Protein AF-A0A9N9Z1S9-F1 (afdb_monomer_lite)

Organism: NCBI:txid160281

Secondary structure (DSSP, 8-state):
--SS--HHHHHHHHHHHHHHHHHHTT-HHHHHHHHHHHHHHHHHHHT-GGGT-SS--HHHHHHHHHHHHHHHHHHHHH--TT-THHHHHHHHHHHHHTS--TTS-TT-HHHHHHHHHHHHHHHHHHHHHT---GGGSTTGGG-----TTSTTHHHHHHHHHHTTHHHHHHHHHHHHT--S--HHHHHHHHHHHHHHHHHHHHHHHHHHHHHHHHHHHHHHHHHHHHHHTTT--------GGGS-TT--HHHHHHHHHHHHHHHHHHHHHHGGGS-GGG-TTTT-THHHHHHHHHHHHHHHHH--S-HHHHHHHHHHHHHHHHHHHHTT-HHHHHHHHHHHHHHHHTT-SS-EEEETTTTEEEE----S------

Radius of gyration: 24.07 Å; chains: 1; bounding box: 55×57×69 Å

Structure (mmCIF, N/CA/C/O backbone):
data_AF-A0A9N9Z1S9-F1
#
_entry.id   AF-A0A9N9Z1S9-F1
#
loop_
_atom_site.group_PDB
_atom_site.id
_atom_site.type_symbol
_atom_site.label_atom_id
_atom_site.label_alt_id
_atom_site.label_comp_id
_atom_site.label_asym_id
_atom_site.label_entity_id
_atom_site.label_seq_id
_atom_site.pdbx_PDB_ins_code
_atom_site.Cartn_x
_atom_site.Cartn_y
_atom_site.Cartn_z
_atom_site.occupancy
_atom_site.B_iso_or_equiv
_atom_site.auth_seq_id
_atom_site.auth_comp_id
_atom_site.auth_asym_id
_atom_site.auth_atom_id
_atom_site.pdbx_PDB_model_num
ATOM 1 N N . MET A 1 1 ? 6.254 -3.456 -30.819 1.00 33.88 1 MET A N 1
ATOM 2 C CA . MET A 1 1 ? 5.093 -2.777 -30.203 1.00 33.88 1 MET A CA 1
ATOM 3 C C . MET A 1 1 ? 5.526 -1.749 -29.136 1.00 33.88 1 MET A C 1
ATOM 5 O O . MET A 1 1 ? 4.936 -1.721 -28.077 1.00 33.88 1 MET A O 1
ATOM 9 N N . PHE A 1 2 ? 6.526 -0.892 -29.416 1.00 32.34 2 PHE A N 1
ATOM 10 C CA . PHE A 1 2 ? 6.849 0.358 -28.686 1.00 32.34 2 PHE A CA 1
ATOM 11 C C . PHE A 1 2 ? 7.747 1.207 -29.612 1.00 32.34 2 PHE A C 1
ATOM 13 O O . PHE A 1 2 ? 8.969 1.123 -29.538 1.00 32.34 2 PHE A O 1
ATOM 20 N N . HIS A 1 3 ? 7.165 1.924 -30.581 1.00 33.31 3 HIS A N 1
ATOM 21 C CA . HIS A 1 3 ? 7.930 2.646 -31.622 1.00 33.31 3 HIS A CA 1
ATOM 22 C C . HIS A 1 3 ? 8.240 4.120 -31.296 1.00 33.31 3 HIS A C 1
ATOM 24 O O . HIS A 1 3 ? 8.849 4.806 -32.106 1.00 33.31 3 HIS A O 1
ATOM 30 N N . TYR A 1 4 ? 7.933 4.570 -30.078 1.00 40.53 4 TYR A N 1
ATOM 31 C CA . TYR A 1 4 ? 8.476 5.791 -29.473 1.00 40.53 4 TYR A CA 1
ATOM 32 C C . TYR A 1 4 ? 9.033 5.408 -28.098 1.00 40.53 4 TYR A C 1
ATOM 34 O O . TYR A 1 4 ? 8.311 5.407 -27.104 1.00 40.53 4 TYR A O 1
ATOM 42 N N . ARG A 1 5 ? 10.287 4.945 -28.058 1.00 52.97 5 ARG A N 1
ATOM 43 C CA . ARG A 1 5 ? 10.934 4.466 -26.828 1.00 52.97 5 ARG A CA 1
ATOM 44 C C . ARG A 1 5 ? 11.238 5.644 -25.907 1.00 52.97 5 ARG A C 1
ATOM 46 O O . ARG A 1 5 ? 12.092 6.470 -26.226 1.00 52.97 5 ARG A O 1
ATOM 53 N N . ASP A 1 6 ? 10.563 5.700 -24.761 1.00 66.00 6 ASP A N 1
ATOM 54 C CA . ASP A 1 6 ? 11.031 6.500 -23.633 1.00 66.00 6 ASP A CA 1
ATOM 55 C C . ASP A 1 6 ? 12.364 5.902 -23.165 1.00 66.00 6 ASP A C 1
ATOM 57 O O . ASP A 1 6 ? 12.410 4.851 -22.520 1.00 66.00 6 ASP A O 1
ATOM 61 N N . GLN A 1 7 ? 13.462 6.569 -23.524 1.00 85.38 7 GLN A N 1
ATOM 62 C CA . GLN A 1 7 ? 14.822 6.153 -23.179 1.00 85.38 7 GLN A CA 1
ATOM 63 C C . GLN A 1 7 ? 15.015 5.980 -21.664 1.00 85.38 7 GLN A C 1
ATOM 65 O O . GLN A 1 7 ? 15.941 5.287 -21.238 1.00 85.38 7 GLN A O 1
ATOM 70 N N . THR A 1 8 ? 14.163 6.603 -20.846 1.00 92.06 8 THR A N 1
ATOM 71 C CA . THR A 1 8 ? 14.182 6.495 -19.384 1.00 92.06 8 THR A CA 1
ATOM 72 C C . THR A 1 8 ? 13.675 5.139 -18.916 1.00 92.06 8 THR A C 1
ATOM 74 O O . THR A 1 8 ? 14.306 4.512 -18.060 1.00 92.06 8 THR A O 1
ATOM 77 N N . LEU A 1 9 ? 12.569 4.659 -19.491 1.00 91.31 9 LEU A N 1
ATOM 78 C CA . LEU A 1 9 ? 11.987 3.367 -19.136 1.00 91.31 9 LEU A CA 1
ATOM 79 C C . LEU A 1 9 ? 12.918 2.225 -19.546 1.00 91.31 9 LEU A C 1
ATOM 81 O O . LEU A 1 9 ? 13.230 1.370 -18.720 1.00 91.31 9 LEU A O 1
ATOM 85 N N . ASP A 1 10 ? 13.429 2.252 -20.778 1.00 91.12 10 ASP A N 1
ATOM 86 C CA . ASP A 1 10 ? 14.362 1.233 -21.278 1.00 91.12 10 ASP A CA 1
ATOM 87 C C . ASP A 1 10 ? 15.627 1.154 -20.411 1.00 91.12 10 ASP A C 1
ATOM 89 O O . ASP A 1 10 ? 16.092 0.070 -20.054 1.00 91.12 10 ASP A O 1
ATOM 93 N N . ARG A 1 11 ? 16.169 2.310 -20.009 1.00 94.38 11 ARG A N 1
ATOM 94 C CA . ARG A 1 11 ? 17.337 2.374 -19.123 1.00 94.38 11 ARG A CA 1
ATOM 95 C C . ARG A 1 11 ? 17.020 1.876 -17.712 1.00 94.38 11 ARG A C 1
ATOM 97 O O . ARG A 1 11 ? 17.868 1.232 -17.098 1.00 94.38 11 ARG A O 1
ATOM 104 N N . SER A 1 12 ? 15.812 2.121 -17.214 1.00 92.06 12 SER A N 1
ATOM 105 C CA . SER A 1 12 ? 15.359 1.599 -15.919 1.00 92.06 12 SER A CA 1
ATOM 106 C C . SER A 1 12 ? 15.205 0.079 -15.954 1.00 92.06 12 SER A C 1
ATOM 108 O O . SER A 1 12 ? 15.615 -0.602 -15.016 1.00 92.06 12 SER A O 1
ATOM 110 N N . LEU A 1 13 ? 14.669 -0.469 -17.048 1.00 91.62 13 LEU A N 1
ATOM 111 C CA . LEU A 1 13 ? 14.566 -1.915 -17.257 1.00 91.62 13 LEU A CA 1
ATOM 112 C C . LEU A 1 13 ? 15.949 -2.562 -17.347 1.00 91.62 13 LEU A C 1
ATOM 114 O O . LEU A 1 13 ? 16.174 -3.603 -16.733 1.00 91.62 13 LEU A O 1
ATOM 118 N N . LEU A 1 14 ? 16.895 -1.921 -18.042 1.00 91.06 14 LEU A N 1
ATOM 119 C CA . LEU A 1 14 ? 18.286 -2.370 -18.069 1.00 91.06 14 LEU A CA 1
ATOM 120 C C . LEU A 1 14 ? 18.913 -2.347 -16.671 1.00 91.06 14 LEU A C 1
ATOM 122 O O . LEU A 1 14 ? 19.617 -3.291 -16.322 1.00 91.06 14 LEU A O 1
ATOM 126 N N . ALA A 1 15 ? 18.635 -1.316 -15.865 1.00 92.12 15 ALA A N 1
ATOM 127 C CA . ALA A 1 15 ? 19.089 -1.267 -14.478 1.00 92.12 15 ALA A CA 1
ATOM 128 C C . ALA A 1 15 ? 18.563 -2.473 -13.684 1.00 92.12 15 ALA A C 1
ATOM 130 O O . ALA A 1 15 ? 19.342 -3.204 -13.079 1.00 92.12 15 ALA A O 1
ATOM 131 N N . LEU A 1 16 ? 17.256 -2.739 -13.763 1.00 89.44 16 LEU A N 1
ATOM 132 C CA . LEU A 1 16 ? 16.624 -3.870 -13.082 1.00 89.44 16 LEU A CA 1
ATOM 133 C C . LEU A 1 16 ? 17.222 -5.211 -13.513 1.00 89.44 16 LEU A C 1
ATOM 135 O O . LEU A 1 16 ? 17.601 -6.018 -12.665 1.00 89.44 16 LEU A O 1
ATOM 139 N N . TYR A 1 17 ? 17.345 -5.432 -14.821 1.00 89.31 17 TYR A N 1
ATOM 140 C CA . TYR A 1 17 ? 17.876 -6.676 -15.366 1.00 89.31 17 TYR A CA 1
ATOM 141 C C . TYR A 1 17 ? 19.351 -6.882 -15.001 1.00 89.31 17 TYR A C 1
ATOM 143 O O . TYR A 1 17 ? 19.717 -7.938 -14.485 1.00 89.31 17 TYR A O 1
ATOM 151 N N . ALA A 1 18 ? 20.197 -5.869 -15.212 1.00 85.69 18 ALA A N 1
ATOM 152 C CA . ALA A 1 18 ? 21.615 -5.941 -14.869 1.00 85.69 18 ALA A CA 1
ATOM 153 C C . ALA A 1 18 ? 21.817 -6.137 -13.359 1.00 85.69 18 ALA A C 1
ATOM 155 O O . ALA A 1 18 ? 22.690 -6.902 -12.955 1.00 85.69 18 ALA A O 1
ATOM 156 N N . GLY A 1 19 ? 20.980 -5.512 -12.526 1.00 87.00 19 GLY A N 1
ATOM 157 C CA . GLY A 1 19 ? 21.005 -5.690 -11.076 1.00 87.00 19 GLY A CA 1
ATOM 158 C C . GLY A 1 19 ? 20.620 -7.109 -10.665 1.00 87.00 19 GLY A C 1
ATOM 159 O O . GLY A 1 19 ? 21.319 -7.723 -9.860 1.00 87.00 19 GLY A O 1
ATOM 160 N N . PHE A 1 20 ? 19.552 -7.656 -11.258 1.00 84.31 20 PHE A N 1
ATOM 161 C CA . PHE A 1 20 ? 19.111 -9.032 -11.021 1.00 84.31 20 PHE A CA 1
ATOM 162 C C . PHE A 1 20 ? 20.193 -10.047 -11.374 1.00 84.31 20 PHE A C 1
ATOM 164 O O . PHE A 1 20 ? 20.629 -10.823 -10.522 1.00 84.31 20 PHE A O 1
ATOM 171 N N . VAL A 1 21 ? 20.638 -10.022 -12.631 1.00 83.56 21 VAL A N 1
ATOM 172 C CA . VAL A 1 21 ? 21.607 -10.985 -13.157 1.00 83.56 21 VAL A CA 1
ATOM 173 C C . VAL A 1 21 ? 22.953 -10.798 -12.469 1.00 83.56 21 VAL A C 1
ATOM 175 O O . VAL A 1 21 ? 23.546 -11.777 -12.035 1.00 83.56 21 VAL A O 1
ATOM 178 N N . GLY A 1 22 ? 23.405 -9.556 -12.275 1.00 85.25 22 GLY A N 1
ATOM 179 C CA . GLY A 1 22 ? 24.651 -9.265 -11.568 1.00 85.25 22 GLY A CA 1
ATOM 180 C C . GLY A 1 22 ? 24.670 -9.822 -10.147 1.00 85.25 22 GLY A C 1
ATOM 181 O O . GLY A 1 22 ? 25.662 -10.420 -9.742 1.00 85.25 22 GLY A O 1
ATOM 182 N N . LYS A 1 23 ? 23.561 -9.711 -9.405 1.00 82.75 23 LYS A N 1
ATOM 183 C CA . LYS A 1 23 ? 23.442 -10.296 -8.061 1.00 82.75 23 LYS A CA 1
ATOM 184 C C . LYS A 1 23 ? 23.412 -11.825 -8.101 1.00 82.75 23 LYS A C 1
ATOM 186 O O . LYS A 1 23 ? 24.099 -12.461 -7.305 1.00 82.75 23 LYS A O 1
ATOM 191 N N . ARG A 1 24 ? 22.641 -12.409 -9.025 1.00 84.75 24 ARG A N 1
ATOM 192 C CA . ARG A 1 24 ? 22.495 -13.866 -9.170 1.00 84.75 24 ARG A CA 1
ATOM 193 C C . ARG A 1 24 ? 23.813 -14.542 -9.553 1.00 84.75 24 ARG A C 1
ATOM 195 O O . ARG A 1 24 ? 24.203 -15.512 -8.917 1.00 84.75 24 ARG A O 1
ATOM 202 N N . GLU A 1 25 ? 24.507 -13.992 -10.544 1.00 90.69 25 GLU A N 1
ATOM 203 C CA . GLU A 1 25 ? 25.770 -14.522 -11.079 1.00 90.69 25 GLU A CA 1
ATOM 204 C C . GLU A 1 25 ? 27.006 -14.013 -10.317 1.00 90.69 25 GLU A C 1
ATOM 206 O O . GLU A 1 25 ? 28.134 -14.380 -10.640 1.00 90.69 25 GLU A O 1
ATOM 211 N N . ARG A 1 26 ? 26.813 -13.145 -9.312 1.00 89.94 26 ARG A N 1
ATOM 212 C CA . ARG A 1 26 ? 27.885 -12.454 -8.576 1.00 89.94 26 ARG A CA 1
ATOM 213 C C . ARG A 1 26 ? 28.852 -11.691 -9.500 1.00 89.94 26 ARG A C 1
ATOM 215 O O . ARG A 1 26 ? 30.050 -11.636 -9.230 1.00 89.94 26 ARG A O 1
ATOM 222 N N . ASP A 1 27 ? 28.341 -11.080 -10.574 1.00 93.00 27 ASP A N 1
ATOM 223 C CA . ASP A 1 27 ? 29.134 -10.256 -11.497 1.00 93.00 27 ASP A CA 1
ATOM 224 C C . ASP A 1 27 ? 29.115 -8.769 -11.076 1.00 93.00 27 ASP A C 1
ATOM 226 O O . ASP A 1 27 ? 28.116 -8.068 -11.302 1.00 93.00 27 ASP A O 1
ATOM 230 N N . PRO A 1 28 ? 30.221 -8.233 -10.517 1.00 92.56 28 PRO A N 1
ATOM 231 C CA . PRO A 1 28 ? 30.284 -6.843 -10.070 1.00 92.56 28 PRO A CA 1
ATOM 232 C C . PRO A 1 28 ? 30.196 -5.835 -11.225 1.00 92.56 28 PRO A C 1
ATOM 234 O O . PRO A 1 28 ? 29.822 -4.681 -11.008 1.00 92.56 28 PRO A O 1
ATOM 237 N N . ARG A 1 29 ? 30.506 -6.240 -12.466 1.00 97.12 29 ARG A N 1
ATOM 238 C CA . ARG A 1 29 ? 30.388 -5.361 -13.640 1.00 97.12 29 ARG A CA 1
ATOM 239 C C . ARG A 1 29 ? 28.924 -5.072 -13.948 1.00 97.12 29 ARG A C 1
ATOM 241 O O . ARG A 1 29 ? 28.569 -3.918 -14.176 1.00 97.12 29 ARG A O 1
ATOM 248 N N . LEU A 1 30 ? 28.070 -6.094 -13.899 1.00 89.00 30 LEU A N 1
ATOM 249 C CA . LEU A 1 30 ? 26.625 -5.942 -14.086 1.00 89.00 30 LEU A CA 1
ATOM 250 C C . LEU A 1 30 ? 25.980 -5.158 -12.937 1.00 89.00 30 LEU A C 1
ATOM 252 O O . LEU A 1 30 ? 25.139 -4.294 -13.191 1.00 89.00 30 LEU A O 1
ATOM 256 N N . ALA A 1 31 ? 26.429 -5.369 -11.696 1.00 89.12 31 ALA A N 1
ATOM 257 C CA . ALA A 1 31 ? 25.996 -4.556 -10.558 1.00 89.12 31 ALA A CA 1
ATOM 258 C C . ALA A 1 31 ? 26.347 -3.067 -10.752 1.00 89.12 31 ALA A C 1
ATOM 260 O O . ALA A 1 31 ? 25.497 -2.196 -10.562 1.00 89.12 31 ALA A O 1
ATOM 261 N N . LYS A 1 32 ? 27.561 -2.759 -11.229 1.00 93.00 32 LYS A N 1
ATOM 262 C CA . LYS A 1 32 ? 27.963 -1.384 -11.561 1.00 93.00 32 LYS A CA 1
ATOM 263 C C . LYS A 1 32 ? 27.100 -0.778 -12.675 1.00 93.00 32 LYS A C 1
ATOM 265 O O . LYS A 1 32 ? 26.632 0.350 -12.535 1.00 93.00 32 LYS A O 1
ATOM 270 N N . ILE A 1 33 ? 26.841 -1.529 -13.750 1.00 93.69 33 ILE A N 1
ATOM 271 C CA . ILE A 1 33 ? 25.959 -1.091 -14.848 1.00 93.69 33 ILE A CA 1
ATOM 272 C C . ILE A 1 33 ? 24.550 -0.788 -14.327 1.00 93.69 33 ILE A C 1
ATOM 274 O O . ILE A 1 33 ? 23.966 0.226 -14.714 1.00 93.69 33 ILE A O 1
ATOM 278 N N . SER A 1 34 ? 24.024 -1.629 -13.432 1.00 92.44 34 SER A N 1
ATOM 279 C CA . SER A 1 34 ? 22.732 -1.413 -12.778 1.00 92.44 34 SER A CA 1
ATOM 280 C C . SER A 1 34 ? 22.674 -0.065 -12.065 1.00 92.44 34 SER A C 1
ATOM 282 O O . SER A 1 34 ? 21.802 0.751 -12.370 1.00 92.44 34 SER A O 1
ATOM 284 N N . VAL A 1 35 ? 23.645 0.211 -11.188 1.00 92.81 35 VAL A N 1
ATOM 285 C CA . VAL A 1 35 ? 23.718 1.463 -10.418 1.00 92.81 35 VAL A CA 1
ATOM 286 C C . VAL A 1 35 ? 23.832 2.680 -11.338 1.00 92.81 35 VAL A C 1
ATOM 288 O O . VAL A 1 35 ? 23.108 3.661 -11.167 1.00 92.81 35 VAL A O 1
ATOM 291 N N . GLU A 1 36 ? 24.685 2.624 -12.364 1.00 95.00 36 GLU A N 1
ATOM 292 C CA . GLU A 1 36 ? 24.824 3.723 -13.325 1.00 95.00 36 GLU A CA 1
ATOM 293 C C . GLU A 1 36 ? 23.526 3.987 -14.101 1.00 95.00 36 GLU A C 1
ATOM 295 O O . GLU A 1 36 ? 23.125 5.143 -14.284 1.00 95.00 36 GLU A O 1
ATOM 300 N N . CYS A 1 37 ? 22.857 2.928 -14.562 1.00 94.50 37 CYS A N 1
ATOM 301 C CA . CYS A 1 37 ? 21.587 3.035 -15.274 1.00 94.50 37 CYS A CA 1
ATOM 302 C C . CYS A 1 37 ? 20.477 3.557 -14.358 1.00 94.50 37 CYS A C 1
ATOM 304 O O . CYS A 1 37 ? 19.693 4.409 -14.786 1.00 94.50 37 CYS A O 1
ATOM 306 N N . TYR A 1 38 ? 20.445 3.109 -13.102 1.00 94.31 38 TYR A N 1
ATOM 307 C CA . TYR A 1 38 ? 19.524 3.575 -12.071 1.00 94.31 38 TYR A CA 1
ATOM 308 C C . TYR A 1 38 ? 19.674 5.082 -11.831 1.00 94.31 38 TYR A C 1
ATOM 310 O O . TYR A 1 38 ? 18.711 5.826 -12.015 1.00 94.31 38 TYR A O 1
ATOM 318 N N . ILE A 1 39 ? 20.888 5.558 -11.524 1.00 94.06 39 ILE A N 1
ATOM 319 C CA . ILE A 1 39 ? 21.166 6.979 -11.247 1.00 94.06 39 ILE A CA 1
ATOM 320 C C . ILE A 1 39 ? 20.784 7.855 -12.444 1.00 94.06 39 ILE A C 1
ATOM 322 O O . ILE A 1 39 ? 20.110 8.876 -12.284 1.00 94.06 39 ILE A O 1
ATOM 326 N N . LYS A 1 40 ? 21.171 7.451 -13.661 1.00 95.06 40 LYS A N 1
ATOM 327 C CA . LYS A 1 40 ? 20.844 8.193 -14.888 1.00 95.06 40 LYS A CA 1
ATOM 328 C C . LYS A 1 40 ? 19.337 8.254 -15.127 1.00 95.06 40 LYS A C 1
ATOM 330 O O . LYS A 1 40 ? 18.822 9.315 -15.466 1.00 95.06 40 LYS A O 1
ATOM 335 N N . SER A 1 41 ? 18.632 7.138 -14.954 1.00 94.62 41 SER A N 1
ATOM 336 C CA . SER A 1 41 ? 17.176 7.086 -15.138 1.00 94.62 41 SER A CA 1
ATOM 337 C C . SER A 1 41 ? 16.449 7.914 -14.088 1.00 94.62 41 SER A C 1
ATOM 339 O O . SER A 1 41 ? 15.543 8.663 -14.432 1.00 94.62 41 SER A O 1
ATOM 341 N N . LEU A 1 42 ? 16.895 7.861 -12.831 1.00 93.19 42 LEU A N 1
ATOM 342 C CA . LEU A 1 42 ? 16.358 8.683 -11.754 1.00 93.19 42 LEU A CA 1
ATOM 343 C C . LEU A 1 42 ? 16.554 10.177 -12.025 1.00 93.19 42 LEU A C 1
ATOM 345 O O . LEU A 1 42 ? 15.636 10.967 -11.816 1.00 93.19 42 LEU A O 1
ATOM 349 N N . HIS A 1 43 ? 17.734 10.572 -12.505 1.00 93.69 43 HIS A N 1
ATOM 350 C CA . HIS A 1 43 ? 18.006 11.958 -12.873 1.00 93.69 43 HIS A CA 1
ATOM 351 C C . HIS A 1 43 ? 17.104 12.424 -14.024 1.00 93.69 43 HIS A C 1
ATOM 353 O O . HIS A 1 43 ? 16.525 13.506 -13.948 1.00 93.69 43 HIS A O 1
ATOM 359 N N . THR A 1 44 ? 16.939 11.615 -15.075 1.00 94.06 44 THR A N 1
ATOM 360 C CA . THR A 1 44 ? 16.018 11.936 -16.176 1.00 94.06 44 THR A CA 1
ATOM 361 C C . THR A 1 44 ? 14.573 12.011 -15.689 1.00 94.06 44 THR A C 1
ATOM 363 O O . THR A 1 44 ? 13.887 12.984 -15.988 1.00 94.06 44 THR A O 1
ATOM 366 N N . LEU A 1 45 ? 14.134 11.044 -14.880 1.00 93.25 45 LEU A N 1
ATOM 367 C CA . LEU A 1 45 ? 12.792 11.013 -14.312 1.00 93.25 45 LEU A CA 1
ATOM 368 C C . LEU A 1 45 ? 12.524 12.270 -13.484 1.00 93.25 45 LEU A C 1
ATOM 370 O O . LEU A 1 45 ? 11.531 12.936 -13.731 1.00 93.25 45 LEU A O 1
ATOM 374 N N . ARG A 1 46 ? 13.408 12.645 -12.550 1.00 90.62 46 ARG A N 1
ATOM 375 C CA . ARG A 1 46 ? 13.247 13.843 -11.697 1.00 90.62 46 ARG A CA 1
ATOM 376 C C . ARG A 1 46 ? 13.115 15.140 -12.493 1.00 90.62 46 ARG A C 1
ATOM 378 O O . ARG A 1 46 ? 12.383 16.029 -12.073 1.00 90.62 46 ARG A O 1
ATOM 385 N N . ASN A 1 47 ? 13.802 15.228 -13.626 1.00 91.56 47 ASN A N 1
ATOM 386 C CA . ASN A 1 47 ? 13.785 16.398 -14.500 1.00 91.56 47 ASN A CA 1
ATOM 387 C C . ASN A 1 47 ? 12.716 16.319 -15.604 1.00 91.56 47 ASN A C 1
ATOM 389 O O . ASN A 1 47 ? 12.674 17.192 -16.468 1.00 91.56 47 ASN A O 1
ATOM 393 N N . SER A 1 48 ? 11.866 15.287 -15.601 1.00 91.44 48 SER A N 1
ATOM 394 C CA . SER A 1 48 ? 10.780 15.157 -16.570 1.00 91.44 48 SER A CA 1
ATOM 395 C C . SER A 1 48 ? 9.742 16.266 -16.380 1.00 91.44 48 SER A C 1
ATOM 397 O O . SER A 1 48 ? 9.319 16.581 -15.265 1.00 91.44 48 SER A O 1
ATOM 399 N N . ASP A 1 49 ? 9.279 16.835 -17.487 1.00 91.94 49 ASP A N 1
ATOM 400 C CA . ASP A 1 49 ? 8.220 17.839 -17.498 1.00 91.94 49 ASP A CA 1
ATOM 401 C C . ASP A 1 49 ? 6.863 17.265 -17.064 1.00 91.94 49 ASP A C 1
ATOM 403 O O . ASP A 1 49 ? 5.995 18.030 -16.642 1.00 91.94 49 ASP A O 1
ATOM 407 N N . VAL A 1 50 ? 6.684 15.937 -17.068 1.00 90.38 50 VAL A N 1
ATOM 408 C CA . VAL A 1 50 ? 5.458 15.251 -16.620 1.00 90.38 50 VAL A CA 1
ATOM 409 C C . VAL A 1 50 ? 5.022 15.689 -15.212 1.00 90.38 50 VAL A C 1
ATOM 411 O O . VAL A 1 50 ? 3.827 15.756 -14.913 1.00 90.38 50 VAL A O 1
ATOM 414 N N . TRP A 1 51 ? 5.977 16.071 -14.355 1.00 88.69 51 TRP A N 1
ATOM 415 C CA . TRP A 1 51 ? 5.720 16.541 -12.992 1.00 88.69 51 TRP A CA 1
ATOM 416 C C . TRP A 1 51 ? 5.184 17.966 -12.917 1.00 88.69 51 TRP A C 1
ATOM 418 O O . TRP A 1 51 ? 4.631 18.338 -11.886 1.00 88.69 51 TRP A O 1
ATOM 428 N N . VAL A 1 52 ? 5.275 18.774 -13.964 1.00 89.62 52 VAL A N 1
ATOM 429 C CA . VAL A 1 52 ? 4.792 20.171 -13.959 1.00 89.62 52 VAL A CA 1
ATOM 430 C C . VAL A 1 52 ? 3.798 20.459 -15.080 1.00 89.62 52 VAL A C 1
ATOM 432 O O . VAL A 1 52 ? 3.032 21.421 -15.009 1.00 89.62 52 VAL A O 1
ATOM 435 N N . LYS A 1 53 ? 3.759 19.603 -16.101 1.00 88.69 53 LYS A N 1
ATOM 436 C CA . LYS A 1 53 ? 2.862 19.707 -17.246 1.00 88.69 53 LYS A CA 1
ATOM 437 C C . LYS A 1 53 ? 1.410 19.618 -16.785 1.00 88.69 53 LYS A C 1
ATOM 439 O O . LYS A 1 53 ? 1.008 18.670 -16.115 1.00 88.69 53 LYS A O 1
ATOM 444 N N . LYS A 1 54 ? 0.598 20.608 -17.177 1.00 85.38 54 LYS A N 1
ATOM 445 C CA . LYS A 1 54 ? -0.838 20.659 -16.839 1.00 85.38 54 LYS A CA 1
ATOM 446 C C . LYS A 1 54 ? -1.628 19.507 -17.460 1.00 85.38 54 LYS A C 1
ATOM 448 O O . LYS A 1 54 ? -2.612 19.069 -16.874 1.00 85.38 54 LYS A O 1
ATOM 453 N N . ARG A 1 55 ? -1.228 19.073 -18.661 1.00 85.44 55 ARG A N 1
ATOM 454 C CA . ARG A 1 55 ? -1.893 18.006 -19.413 1.00 85.44 55 ARG A CA 1
ATOM 455 C C . ARG A 1 55 ? -0.893 17.039 -20.056 1.00 85.44 55 ARG A C 1
ATOM 457 O O . ARG A 1 55 ? -0.623 17.169 -21.250 1.00 85.44 55 ARG A O 1
ATOM 464 N N . PRO A 1 56 ? -0.274 16.132 -19.281 1.00 88.50 56 PRO A N 1
ATOM 465 C CA . PRO A 1 56 ? 0.561 15.086 -19.852 1.00 88.50 56 PRO A CA 1
ATOM 466 C C . PRO A 1 56 ? -0.304 14.097 -20.638 1.00 88.50 56 PRO A C 1
ATOM 468 O O . PRO A 1 56 ? -1.444 13.806 -20.273 1.00 88.50 56 PRO A O 1
ATOM 471 N N . SER A 1 57 ? 0.237 13.590 -21.738 1.00 88.31 57 SER A N 1
ATOM 472 C CA . SER A 1 57 ? -0.410 12.551 -22.530 1.00 88.31 57 SER A CA 1
ATOM 473 C C . SER A 1 57 ? -0.483 11.237 -21.750 1.00 88.31 57 SER A C 1
ATOM 475 O O . SER A 1 57 ? 0.326 10.958 -20.866 1.00 88.31 57 SER A O 1
ATOM 477 N N . ALA A 1 58 ? -1.435 10.384 -22.122 1.00 86.88 58 ALA A N 1
ATOM 478 C CA . ALA A 1 58 ? -1.552 9.031 -21.586 1.00 86.88 58 ALA A CA 1
ATOM 479 C C . ALA A 1 58 ? -0.244 8.220 -21.704 1.00 86.88 58 ALA A C 1
ATOM 481 O O . ALA A 1 58 ? 0.115 7.489 -20.784 1.00 86.88 58 ALA A O 1
ATOM 482 N N . ALA A 1 59 ? 0.482 8.370 -22.817 1.00 88.38 59 ALA A N 1
ATOM 483 C CA . ALA A 1 59 ? 1.753 7.688 -23.043 1.00 88.38 59 ALA A CA 1
ATOM 484 C C . ALA A 1 59 ? 2.846 8.163 -22.071 1.00 88.38 59 ALA A C 1
ATOM 486 O O . ALA A 1 59 ? 3.537 7.332 -21.488 1.00 88.38 59 ALA A O 1
ATOM 487 N N . GLU A 1 60 ? 2.955 9.476 -21.842 1.00 89.88 60 GLU A N 1
ATOM 488 C CA . GLU A 1 60 ? 3.898 10.055 -20.872 1.00 89.88 60 GLU A CA 1
ATOM 489 C C . GLU A 1 60 ? 3.586 9.590 -19.445 1.00 89.88 60 GLU A C 1
ATOM 491 O O . GLU A 1 60 ? 4.493 9.192 -18.713 1.00 89.88 60 GLU A O 1
ATOM 496 N N . ILE A 1 61 ? 2.304 9.574 -19.057 1.00 89.88 61 ILE A N 1
ATOM 497 C CA . ILE A 1 61 ? 1.872 9.054 -17.752 1.00 89.88 61 ILE A CA 1
ATOM 498 C C . ILE A 1 61 ? 2.264 7.580 -17.621 1.00 89.88 61 ILE A C 1
ATOM 500 O O . ILE A 1 61 ? 2.896 7.204 -16.638 1.00 89.88 61 ILE A O 1
ATOM 504 N N . ASN A 1 62 ? 1.939 6.751 -18.615 1.00 90.62 62 ASN A N 1
ATOM 505 C CA . ASN A 1 62 ? 2.236 5.318 -18.590 1.00 90.62 62 ASN A CA 1
ATOM 506 C C . ASN A 1 62 ? 3.731 5.038 -18.481 1.00 90.62 62 ASN A C 1
ATOM 508 O O . ASN A 1 62 ? 4.142 4.254 -17.626 1.00 90.62 62 ASN A O 1
ATOM 512 N N . ALA A 1 63 ? 4.545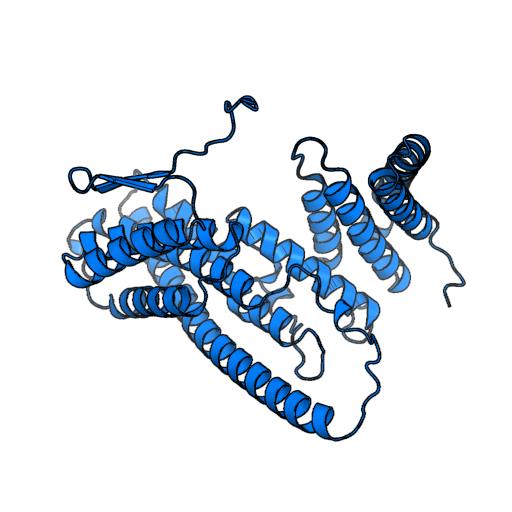 5.704 -19.299 1.00 91.56 63 ALA A N 1
ATOM 513 C CA . ALA A 1 63 ? 5.990 5.543 -19.261 1.00 91.56 63 ALA A CA 1
ATOM 514 C C . ALA A 1 63 ? 6.569 5.987 -17.909 1.00 91.56 63 ALA A C 1
ATOM 516 O O . ALA A 1 63 ? 7.402 5.286 -17.332 1.00 91.56 63 ALA A O 1
ATOM 517 N N . THR A 1 64 ? 6.053 7.079 -17.339 1.00 93.38 64 THR A N 1
ATOM 518 C CA . THR A 1 64 ? 6.466 7.580 -16.020 1.00 93.38 64 THR A CA 1
ATOM 519 C C . THR A 1 64 ? 6.090 6.612 -14.899 1.00 93.38 64 THR A C 1
ATOM 521 O O . THR A 1 64 ? 6.941 6.262 -14.084 1.00 93.38 64 THR A O 1
ATOM 524 N N . LEU A 1 65 ? 4.841 6.133 -14.853 1.00 92.81 65 LEU A N 1
ATOM 525 C CA . LEU A 1 65 ? 4.383 5.182 -13.833 1.00 92.81 65 LEU A CA 1
ATOM 526 C C . LEU A 1 65 ? 5.132 3.844 -13.933 1.00 92.81 65 LEU A C 1
ATOM 528 O O . LEU A 1 65 ? 5.534 3.289 -12.910 1.00 92.81 65 LEU A O 1
ATOM 532 N N . ALA A 1 66 ? 5.365 3.348 -15.151 1.00 92.12 66 ALA A N 1
ATOM 533 C CA . ALA A 1 66 ? 6.162 2.146 -15.381 1.00 92.12 66 ALA A CA 1
ATOM 534 C C . ALA A 1 66 ? 7.610 2.342 -14.913 1.00 92.12 66 ALA A C 1
ATOM 536 O O . ALA A 1 66 ? 8.133 1.507 -14.179 1.00 92.12 66 ALA A O 1
ATOM 537 N N . THR A 1 67 ? 8.228 3.475 -15.255 1.00 93.62 67 THR A N 1
ATOM 538 C CA . THR A 1 67 ? 9.586 3.834 -14.814 1.00 93.62 67 THR A CA 1
ATOM 539 C C . THR A 1 67 ? 9.670 3.870 -13.290 1.00 93.62 67 THR A C 1
ATOM 541 O O . THR A 1 67 ? 10.561 3.254 -12.711 1.00 93.62 67 THR A O 1
ATOM 544 N N . VAL A 1 68 ? 8.708 4.515 -12.623 1.00 93.12 68 VAL A N 1
ATOM 545 C CA . VAL A 1 68 ? 8.605 4.559 -11.156 1.00 93.12 68 VAL A CA 1
ATOM 546 C C . VAL A 1 68 ? 8.546 3.153 -10.554 1.00 93.12 68 VAL A C 1
ATOM 548 O O . VAL A 1 68 ? 9.280 2.858 -9.610 1.00 93.12 68 VAL A O 1
ATOM 551 N N . LEU A 1 69 ? 7.702 2.270 -11.095 1.00 89.06 69 LEU A N 1
ATOM 552 C CA . LEU A 1 69 ? 7.594 0.894 -10.606 1.00 89.06 69 LEU A CA 1
ATOM 553 C C . LEU A 1 69 ? 8.895 0.116 -10.813 1.00 89.06 69 LEU A C 1
ATOM 555 O O . LEU A 1 69 ? 9.346 -0.561 -9.889 1.00 89.06 69 LEU A O 1
ATOM 559 N N . VAL A 1 70 ? 9.529 0.241 -11.976 1.00 89.31 70 VAL A N 1
ATOM 560 C CA . VAL A 1 70 ? 10.802 -0.429 -12.269 1.00 89.31 70 VAL A CA 1
ATOM 561 C C . VAL A 1 70 ? 11.906 0.058 -11.328 1.00 89.31 70 VAL A C 1
ATOM 563 O O . VAL A 1 70 ? 12.563 -0.765 -10.696 1.00 89.31 70 VAL A O 1
ATOM 566 N N . LEU A 1 71 ? 12.068 1.372 -11.149 1.00 91.06 71 LEU A N 1
ATOM 567 C CA . LEU A 1 71 ? 13.070 1.935 -10.235 1.00 91.06 71 LEU A CA 1
ATOM 568 C C . LEU A 1 71 ? 12.814 1.537 -8.775 1.00 91.06 71 LEU A C 1
ATOM 570 O O . LEU A 1 71 ? 13.762 1.212 -8.062 1.00 91.06 71 LEU A O 1
ATOM 574 N N . SER A 1 72 ? 11.546 1.461 -8.351 1.00 86.81 72 SER A N 1
ATOM 575 C CA . SER A 1 72 ? 11.202 0.944 -7.019 1.00 86.81 72 SER A CA 1
ATOM 576 C C . SER A 1 72 ? 11.660 -0.507 -6.819 1.00 86.81 72 SER A C 1
ATOM 578 O O . SER A 1 72 ? 12.078 -0.881 -5.724 1.00 86.81 72 SER A O 1
ATOM 580 N N . ARG A 1 73 ? 11.636 -1.328 -7.879 1.00 84.50 73 ARG A N 1
ATOM 581 C CA . ARG A 1 73 ? 12.116 -2.716 -7.837 1.00 84.50 73 ARG A CA 1
ATOM 582 C C . ARG A 1 73 ? 13.632 -2.808 -7.817 1.00 84.50 73 ARG A C 1
ATOM 584 O O . ARG A 1 73 ? 14.147 -3.641 -7.078 1.00 84.50 73 ARG A O 1
ATOM 591 N N . VAL A 1 74 ? 14.328 -1.943 -8.554 1.00 85.81 74 VAL A N 1
ATOM 592 C CA . VAL A 1 74 ? 15.796 -1.858 -8.493 1.00 85.81 74 VAL A CA 1
ATOM 593 C C . VAL A 1 74 ? 16.245 -1.640 -7.047 1.00 85.81 74 VAL A C 1
ATOM 595 O O . VAL A 1 74 ? 17.060 -2.404 -6.543 1.00 85.81 74 VAL A O 1
ATOM 598 N N . GLU A 1 75 ? 15.655 -0.674 -6.341 1.00 84.88 75 GLU A N 1
ATOM 599 C CA . GLU A 1 75 ? 16.033 -0.387 -4.951 1.00 84.88 75 GLU A CA 1
ATOM 600 C C . GLU A 1 75 ? 15.687 -1.511 -3.973 1.00 84.88 75 GLU A C 1
ATOM 602 O O . GLU A 1 75 ? 16.496 -1.832 -3.102 1.00 84.88 75 GLU A O 1
ATOM 607 N N . LEU A 1 76 ? 14.527 -2.159 -4.135 1.00 76.62 76 LEU A N 1
ATOM 608 C CA . LEU A 1 76 ? 14.177 -3.334 -3.328 1.00 76.62 76 LEU A CA 1
ATOM 609 C C . LEU A 1 76 ? 15.197 -4.470 -3.487 1.00 76.62 76 LEU A C 1
ATOM 611 O O . LEU A 1 76 ? 15.426 -5.231 -2.550 1.00 76.62 76 LEU A O 1
ATOM 615 N N . MET A 1 77 ? 15.806 -4.598 -4.665 1.00 73.69 77 MET A N 1
ATOM 616 C CA . MET A 1 77 ? 16.768 -5.657 -4.951 1.00 73.69 77 MET A CA 1
ATOM 617 C C . MET A 1 77 ? 18.196 -5.335 -4.523 1.00 73.69 77 MET A C 1
ATOM 619 O O . MET A 1 77 ? 18.927 -6.254 -4.124 1.00 73.69 77 MET A O 1
ATOM 623 N N . SER A 1 78 ? 18.590 -4.063 -4.609 1.00 74.56 78 SER A N 1
ATOM 624 C CA . SER A 1 78 ? 19.924 -3.606 -4.216 1.00 74.56 78 SER A CA 1
ATOM 625 C C . SER A 1 78 ? 20.170 -3.792 -2.721 1.00 74.56 78 SER A C 1
ATOM 627 O O . SER A 1 78 ? 21.295 -4.085 -2.344 1.00 74.56 78 SER A O 1
ATOM 629 N N . GLY A 1 79 ? 19.132 -3.742 -1.877 1.00 61.12 79 GLY A N 1
ATOM 630 C CA . GLY A 1 79 ? 19.212 -4.181 -0.477 1.00 61.12 79 GLY A CA 1
ATOM 631 C C . GLY A 1 79 ? 20.179 -3.392 0.415 1.00 61.12 79 GLY A C 1
ATOM 632 O O . GLY A 1 79 ? 20.421 -3.818 1.539 1.00 61.12 79 GLY A O 1
ATOM 633 N N . GLU A 1 80 ? 20.717 -2.266 -0.059 1.00 52.34 80 GLU A N 1
ATOM 634 C CA . GLU A 1 80 ? 21.659 -1.432 0.687 1.00 52.34 80 GLU A CA 1
ATOM 635 C C . GLU A 1 80 ? 20.909 -0.641 1.782 1.00 52.34 80 GLU A C 1
ATOM 637 O O . GLU A 1 80 ? 20.106 0.258 1.513 1.00 52.34 80 GLU A O 1
ATOM 642 N N . ASP A 1 81 ? 21.138 -1.045 3.033 1.00 46.97 81 ASP A N 1
ATOM 643 C CA . ASP A 1 81 ? 20.943 -0.295 4.281 1.00 46.97 81 ASP A CA 1
ATOM 644 C C . ASP A 1 81 ? 19.589 0.388 4.511 1.00 46.97 81 ASP A C 1
ATOM 646 O O . ASP A 1 81 ? 19.515 1.522 4.984 1.00 46.97 81 ASP A O 1
ATOM 650 N N . GLY A 1 82 ? 18.483 -0.306 4.221 1.00 48.00 82 GLY A N 1
ATOM 651 C CA . GLY A 1 82 ? 17.159 0.039 4.763 1.00 48.00 82 GLY A CA 1
ATOM 652 C C . GLY A 1 82 ? 16.623 1.431 4.396 1.00 48.00 82 GLY A C 1
ATOM 653 O O . GLY A 1 82 ? 15.598 1.856 4.939 1.00 48.00 82 GLY A O 1
ATOM 654 N N . SER A 1 83 ? 17.276 2.150 3.481 1.00 52.03 83 SER A N 1
ATOM 655 C CA . SER A 1 83 ? 16.846 3.482 3.087 1.00 52.03 83 SER A CA 1
ATOM 656 C C . SER A 1 83 ? 15.562 3.346 2.268 1.00 52.03 83 SER A C 1
ATOM 658 O O . SER A 1 83 ? 15.494 2.629 1.272 1.00 52.03 83 SER A O 1
ATOM 660 N N . GLY A 1 84 ? 14.483 3.979 2.730 1.00 62.19 84 GLY A N 1
ATOM 661 C CA . GLY A 1 84 ? 13.140 3.894 2.147 1.00 62.19 84 GLY A CA 1
ATOM 662 C C . GLY A 1 84 ? 12.993 4.519 0.752 1.00 62.19 84 GLY A C 1
ATOM 663 O O . GLY A 1 84 ? 11.953 5.114 0.472 1.00 62.19 84 GLY A O 1
ATOM 664 N N . GLY A 1 85 ? 14.000 4.418 -0.119 1.00 77.38 85 GLY A N 1
ATOM 665 C CA . GLY A 1 85 ? 13.977 4.928 -1.488 1.00 77.38 85 GLY A CA 1
ATOM 666 C C . GLY A 1 85 ? 12.779 4.399 -2.275 1.00 77.38 85 GLY A C 1
ATOM 667 O O . GLY A 1 85 ? 12.059 5.183 -2.897 1.00 77.38 85 GLY A O 1
ATOM 668 N N . TYR A 1 86 ? 12.472 3.098 -2.159 1.00 81.06 86 TYR A N 1
ATOM 669 C CA . TYR A 1 86 ? 11.412 2.504 -2.982 1.00 81.06 86 TYR A CA 1
ATOM 670 C C . TYR A 1 86 ? 10.042 3.099 -2.625 1.00 81.06 86 TYR A C 1
ATOM 672 O O . TYR A 1 86 ? 9.180 3.285 -3.486 1.00 81.06 86 TYR A O 1
ATOM 680 N N . VAL A 1 87 ? 9.867 3.483 -1.354 1.00 79.75 87 VAL A N 1
ATOM 681 C CA . VAL A 1 87 ? 8.692 4.205 -0.856 1.00 79.75 87 VAL A CA 1
ATOM 682 C C . VAL A 1 87 ? 8.613 5.604 -1.462 1.00 79.75 87 VAL A C 1
ATOM 684 O O . VAL A 1 87 ? 7.515 6.072 -1.767 1.00 79.75 87 VAL A O 1
ATOM 687 N N . ALA A 1 88 ? 9.747 6.278 -1.671 1.00 85.69 88 ALA A N 1
ATOM 688 C CA . ALA A 1 88 ? 9.784 7.571 -2.348 1.00 85.69 88 ALA A CA 1
ATOM 689 C C . ALA A 1 88 ? 9.321 7.454 -3.809 1.00 85.69 88 ALA A C 1
ATOM 691 O O . ALA A 1 88 ? 8.524 8.287 -4.246 1.00 85.69 88 ALA A O 1
ATOM 692 N N . HIS A 1 89 ? 9.717 6.395 -4.527 1.00 88.19 89 HIS A N 1
ATOM 693 C CA . HIS A 1 89 ? 9.207 6.111 -5.878 1.00 88.19 89 HIS A CA 1
ATOM 694 C C . HIS A 1 89 ? 7.701 5.872 -5.866 1.00 88.19 89 HIS A C 1
ATOM 696 O O . HIS A 1 89 ? 6.967 6.549 -6.586 1.00 88.19 89 HIS A O 1
ATOM 702 N N . ILE A 1 90 ? 7.214 4.983 -4.995 1.00 85.75 90 ILE A N 1
ATOM 703 C CA . ILE A 1 90 ? 5.774 4.713 -4.856 1.00 85.75 90 ILE A CA 1
ATOM 704 C C . ILE A 1 90 ? 5.010 6.013 -4.573 1.00 85.75 90 ILE A C 1
ATOM 706 O O . ILE A 1 90 ? 3.997 6.292 -5.215 1.00 85.75 90 ILE A O 1
ATOM 710 N N . ARG A 1 91 ? 5.516 6.853 -3.662 1.00 86.44 91 ARG A N 1
ATOM 711 C CA . ARG A 1 91 ? 4.923 8.156 -3.338 1.00 86.44 91 ARG A CA 1
ATOM 712 C C . ARG A 1 91 ? 4.895 9.088 -4.549 1.00 86.44 91 ARG A C 1
ATOM 714 O O . ARG A 1 91 ? 3.873 9.735 -4.759 1.00 86.44 91 ARG A O 1
ATOM 721 N N . ALA A 1 92 ? 5.962 9.146 -5.343 1.00 88.75 92 ALA A N 1
ATOM 722 C CA . ALA A 1 92 ? 6.006 9.950 -6.564 1.00 88.75 92 ALA A CA 1
ATOM 723 C C . ALA A 1 92 ? 4.979 9.462 -7.603 1.00 88.75 92 ALA A C 1
ATOM 725 O O . ALA A 1 92 ? 4.212 10.264 -8.136 1.00 88.75 92 ALA A O 1
ATOM 726 N N . GLY A 1 93 ? 4.882 8.148 -7.829 1.00 91.06 93 GLY A N 1
ATOM 727 C CA . GLY A 1 93 ? 3.869 7.565 -8.719 1.00 91.06 93 GLY A CA 1
ATOM 728 C C . GLY A 1 93 ? 2.445 7.875 -8.257 1.00 91.06 93 GLY A C 1
ATOM 729 O O . GLY A 1 93 ? 1.602 8.310 -9.037 1.00 91.06 93 GLY A O 1
ATOM 730 N N . LEU A 1 94 ? 2.186 7.755 -6.956 1.00 87.50 94 LEU A N 1
ATOM 731 C CA . LEU A 1 94 ? 0.900 8.118 -6.363 1.00 87.50 94 LEU A CA 1
ATOM 732 C C . LEU A 1 94 ? 0.598 9.620 -6.459 1.00 87.50 94 LEU A C 1
ATOM 734 O O . LEU A 1 94 ? -0.554 9.992 -6.658 1.00 87.50 94 LEU A O 1
ATOM 738 N N . GLN A 1 95 ? 1.601 10.493 -6.347 1.00 88.00 95 GLN A N 1
ATOM 739 C CA . GLN A 1 95 ? 1.434 11.934 -6.569 1.00 88.00 95 GLN A CA 1
ATOM 740 C C . GLN A 1 95 ? 1.070 12.262 -8.019 1.00 88.00 95 GLN A C 1
ATOM 742 O O . GLN A 1 95 ? 0.324 13.215 -8.248 1.00 88.00 95 GLN A O 1
ATOM 747 N N . LEU A 1 96 ? 1.554 11.480 -8.986 1.00 88.81 96 LEU A N 1
ATOM 748 C CA . LEU A 1 96 ? 1.121 11.607 -10.375 1.00 88.81 96 LEU A CA 1
ATOM 749 C C . LEU A 1 96 ? -0.353 11.207 -10.521 1.00 88.81 96 LEU A C 1
ATOM 751 O O . LEU A 1 96 ? -1.122 11.942 -11.134 1.00 88.81 96 LEU A O 1
ATOM 755 N N . LEU A 1 97 ? -0.763 10.108 -9.876 1.00 86.44 97 LEU A N 1
ATOM 756 C CA . LEU A 1 97 ? -2.158 9.647 -9.855 1.00 86.44 97 LEU A CA 1
ATOM 757 C C . LEU A 1 97 ? -3.102 10.597 -9.103 1.00 86.44 97 LEU A C 1
ATOM 759 O O . LEU A 1 97 ? -4.279 10.677 -9.435 1.00 86.44 97 LEU A O 1
ATOM 763 N N . ARG A 1 98 ? -2.600 11.361 -8.123 1.00 83.19 98 ARG A N 1
ATOM 764 C CA . ARG A 1 98 ? -3.386 12.384 -7.410 1.00 83.19 98 ARG A CA 1
ATOM 765 C C . ARG A 1 98 ? -3.882 13.514 -8.304 1.00 83.19 98 ARG A C 1
ATOM 767 O O . ARG A 1 98 ? -4.724 14.295 -7.873 1.00 83.19 98 ARG A O 1
ATOM 774 N N . ARG A 1 99 ? -3.336 13.671 -9.506 1.00 81.75 99 ARG A N 1
ATOM 775 C CA . ARG A 1 99 ? -3.724 14.756 -10.402 1.00 81.75 99 ARG A CA 1
ATOM 776 C C . ARG A 1 99 ? -4.973 14.318 -11.156 1.00 81.75 99 ARG A C 1
ATOM 778 O O . ARG A 1 99 ? -4.859 13.418 -11.984 1.00 81.75 99 ARG A O 1
ATOM 785 N N . PRO A 1 100 ? -6.148 14.920 -10.903 1.00 65.25 100 PRO A N 1
ATOM 786 C CA . PRO A 1 100 ? -7.339 14.604 -11.676 1.00 65.25 100 PRO A CA 1
ATOM 787 C C . PRO A 1 100 ? -7.066 14.979 -13.135 1.00 65.25 100 PRO A C 1
ATOM 789 O O . PRO A 1 100 ? -6.961 16.158 -13.476 1.00 65.25 100 PRO A O 1
ATOM 792 N N . HIS A 1 101 ? -6.873 13.974 -13.988 1.00 67.50 101 HIS A N 1
ATOM 793 C CA . HIS A 1 101 ? -6.512 14.179 -15.383 1.00 67.50 101 HIS A CA 1
ATOM 794 C C . HIS A 1 101 ? -7.332 13.254 -16.291 1.00 67.50 101 HIS A C 1
ATOM 796 O O . HIS A 1 101 ? -7.357 12.052 -16.035 1.00 67.50 101 HIS A O 1
ATOM 802 N N . PRO A 1 102 ? -7.942 13.762 -17.385 1.00 62.84 102 PRO A N 1
ATOM 803 C CA . PRO A 1 102 ? -8.735 12.943 -18.309 1.00 62.84 102 PRO A CA 1
ATOM 804 C C . PRO A 1 102 ? -7.965 11.764 -18.915 1.00 62.84 102 PRO A C 1
ATOM 806 O O . PRO A 1 102 ? -8.558 10.760 -19.283 1.00 62.84 102 PRO A O 1
ATOM 809 N N . SER A 1 103 ? -6.635 11.871 -19.022 1.00 64.75 103 SER A N 1
ATOM 810 C CA . SER A 1 103 ? -5.789 10.778 -19.530 1.00 64.75 103 SER A CA 1
ATOM 811 C C . SER A 1 103 ? -5.540 9.658 -18.522 1.00 64.75 103 SER A C 1
ATOM 813 O O . SER A 1 103 ? -5.059 8.605 -18.926 1.00 64.75 103 SER A O 1
ATOM 815 N N . ILE A 1 104 ? -5.906 9.846 -17.251 1.00 67.69 104 ILE A N 1
ATOM 816 C CA . ILE A 1 104 ? -6.104 8.752 -16.293 1.00 67.69 104 ILE A CA 1
ATOM 817 C C . ILE A 1 104 ? -7.566 8.302 -16.441 1.00 67.69 104 ILE A C 1
ATOM 819 O O . ILE A 1 104 ? -8.364 8.362 -15.508 1.00 67.69 104 ILE A O 1
ATOM 823 N N . SER A 1 105 ? -7.948 7.940 -17.670 1.00 70.06 105 SER A N 1
ATOM 824 C CA . SER A 1 105 ? -9.258 7.349 -17.926 1.00 70.06 105 SER A CA 1
ATOM 825 C C . SER A 1 105 ? -9.226 5.877 -17.532 1.00 70.06 105 SER A C 1
ATOM 827 O O . SER A 1 105 ? -8.217 5.192 -17.721 1.00 70.06 105 SER A O 1
ATOM 829 N N . ARG A 1 106 ? -10.372 5.375 -17.065 1.00 69.38 106 ARG A N 1
ATOM 830 C CA . ARG A 1 106 ? -10.630 3.940 -16.882 1.00 69.38 106 ARG A CA 1
ATOM 831 C C . ARG A 1 106 ? -10.479 3.137 -18.181 1.00 69.38 106 ARG A C 1
ATOM 833 O O . ARG A 1 106 ? -10.352 1.917 -18.102 1.00 69.38 106 ARG A O 1
ATOM 840 N N . ASP A 1 107 ? -10.478 3.810 -19.331 1.00 75.69 107 ASP A N 1
ATOM 841 C CA . ASP A 1 107 ? -10.352 3.202 -20.660 1.00 75.69 107 ASP A CA 1
ATOM 842 C C . ASP A 1 107 ? -8.892 2.929 -21.059 1.00 75.69 107 ASP A C 1
ATOM 844 O O . ASP A 1 107 ? -8.637 2.204 -22.017 1.00 75.69 107 ASP A O 1
ATOM 848 N N . ASN A 1 108 ? -7.912 3.487 -20.337 1.00 84.62 108 ASN A N 1
ATOM 849 C CA . ASN A 1 108 ? -6.503 3.168 -20.558 1.00 84.62 108 ASN A CA 1
ATOM 850 C C . ASN A 1 108 ? -6.075 2.011 -19.652 1.00 84.62 108 ASN A C 1
ATOM 852 O O . ASN A 1 108 ? -5.648 2.214 -18.513 1.00 84.62 108 ASN A O 1
ATOM 856 N N . GLU A 1 109 ? -6.173 0.797 -20.186 1.00 85.75 109 GLU A N 1
ATOM 857 C CA . GLU A 1 109 ? -5.876 -0.447 -19.473 1.00 85.75 109 GLU A CA 1
ATOM 858 C C . GLU A 1 109 ? -4.470 -0.460 -18.852 1.00 85.75 109 GLU A C 1
ATOM 860 O O . GLU A 1 109 ? -4.307 -0.831 -17.689 1.00 85.75 109 GLU A O 1
ATOM 865 N N . LEU A 1 110 ? -3.457 0.034 -19.576 1.00 85.50 110 LEU A N 1
ATOM 866 C CA . LEU A 1 110 ? -2.085 0.104 -19.071 1.00 85.50 110 LEU A CA 1
ATOM 867 C C . LEU A 1 110 ? -1.965 1.082 -17.895 1.00 85.50 110 LEU A C 1
ATOM 869 O O . LEU A 1 110 ? -1.366 0.734 -16.877 1.00 85.50 110 LEU A O 1
ATOM 873 N N . THR A 1 111 ? -2.554 2.281 -17.994 1.00 87.06 111 THR A N 1
ATOM 874 C CA . THR A 1 111 ? -2.564 3.236 -16.869 1.00 87.06 111 THR A CA 1
ATOM 875 C C . THR A 1 111 ? -3.245 2.621 -15.658 1.00 87.06 111 THR A C 1
ATOM 877 O O . THR A 1 111 ? -2.736 2.727 -14.542 1.00 87.06 111 THR A O 1
ATOM 880 N N . TRP A 1 112 ? -4.382 1.962 -15.879 1.00 86.44 112 TRP A N 1
ATOM 881 C CA . TRP A 1 112 ? -5.178 1.361 -14.821 1.00 86.44 112 TRP A CA 1
ATOM 882 C C . TRP A 1 112 ? -4.424 0.237 -14.110 1.00 86.44 112 TRP A C 1
ATOM 884 O O . TRP A 1 112 ? -4.345 0.225 -12.882 1.00 86.44 112 TRP A O 1
ATOM 894 N N . MET A 1 113 ? -3.780 -0.652 -14.868 1.00 87.38 113 MET A N 1
ATOM 895 C CA . MET A 1 113 ? -2.931 -1.715 -14.330 1.00 87.38 113 MET A CA 1
ATOM 896 C C . MET A 1 113 ? -1.766 -1.148 -13.505 1.00 87.38 113 MET A C 1
ATOM 898 O O . MET A 1 113 ? -1.531 -1.585 -12.377 1.00 87.38 113 MET A O 1
ATOM 902 N N . LEU A 1 114 ? -1.066 -0.125 -14.006 1.00 88.50 114 LEU A N 1
ATOM 903 C CA . LEU A 1 114 ? 0.033 0.516 -13.271 1.00 88.50 114 LEU A CA 1
ATOM 904 C C . LEU A 1 114 ? -0.469 1.203 -11.988 1.00 88.50 114 LEU A C 1
ATOM 906 O O . LEU A 1 114 ? 0.171 1.106 -10.937 1.00 88.50 114 LEU A O 1
ATOM 910 N N . ALA A 1 115 ? -1.637 1.848 -12.048 1.00 89.12 115 ALA A N 1
ATOM 911 C CA . ALA A 1 115 ? -2.274 2.489 -10.903 1.00 89.12 115 ALA A CA 1
ATOM 912 C C . ALA A 1 115 ? -2.658 1.481 -9.815 1.00 89.12 115 ALA A C 1
ATOM 914 O O . ALA A 1 115 ? -2.361 1.719 -8.643 1.00 89.12 115 ALA A O 1
ATOM 915 N N . LYS A 1 116 ? -3.222 0.327 -10.191 1.00 88.81 116 LYS A N 1
ATOM 916 C CA . LYS A 1 116 ? -3.493 -0.794 -9.278 1.00 88.81 116 LYS A CA 1
ATOM 917 C C . LYS A 1 116 ? -2.240 -1.239 -8.535 1.00 88.81 116 LYS A C 1
ATOM 919 O O . LYS A 1 116 ? -2.249 -1.345 -7.311 1.00 88.81 116 LYS A O 1
ATOM 924 N N . ARG A 1 117 ? -1.130 -1.447 -9.252 1.00 88.00 117 ARG A N 1
ATOM 925 C CA . ARG A 1 117 ? 0.141 -1.874 -8.641 1.00 88.00 117 ARG A CA 1
ATOM 926 C C . ARG A 1 117 ? 0.676 -0.834 -7.655 1.00 88.00 117 ARG A C 1
ATOM 928 O O . ARG A 1 117 ? 1.057 -1.190 -6.540 1.00 88.00 117 ARG A O 1
ATOM 935 N N . LEU A 1 118 ? 0.664 0.445 -8.030 1.00 88.94 118 LEU A N 1
ATOM 936 C CA . LEU A 1 118 ? 1.076 1.537 -7.140 1.00 88.94 118 LEU A CA 1
ATOM 937 C C . LEU A 1 118 ? 0.162 1.676 -5.925 1.00 88.94 118 LEU A C 1
ATOM 939 O O . LEU A 1 118 ? 0.648 1.950 -4.829 1.00 88.94 118 LEU A O 1
ATOM 943 N N . ARG A 1 119 ? -1.142 1.455 -6.098 1.00 90.00 119 ARG A N 1
ATOM 944 C CA . ARG A 1 119 ? -2.118 1.456 -5.011 1.00 90.00 119 ARG A CA 1
ATOM 945 C C . ARG A 1 119 ? -1.825 0.362 -3.994 1.00 90.00 119 ARG A C 1
ATOM 947 O O . ARG A 1 119 ? -1.750 0.679 -2.812 1.00 90.00 119 ARG A O 1
ATOM 954 N N . CYS A 1 120 ? -1.596 -0.878 -4.431 1.00 86.00 120 CYS A N 1
ATOM 955 C CA . CYS A 1 120 ? -1.228 -1.983 -3.538 1.00 86.00 120 CYS A CA 1
ATOM 956 C C . CYS A 1 120 ? 0.018 -1.646 -2.709 1.00 86.00 120 CYS A C 1
ATOM 958 O O . CYS A 1 120 ? 0.026 -1.791 -1.488 1.00 86.00 120 CYS A O 1
ATOM 960 N N . LEU A 1 121 ? 1.069 -1.156 -3.371 1.00 83.75 121 LEU A N 1
ATOM 961 C CA . LEU A 1 121 ? 2.327 -0.804 -2.713 1.00 83.75 121 LEU A CA 1
ATOM 962 C C . LEU A 1 121 ? 2.169 0.393 -1.762 1.00 83.75 121 LEU A C 1
ATOM 964 O O . LEU A 1 121 ? 2.730 0.404 -0.667 1.00 83.75 121 LEU A O 1
ATOM 968 N N . GLY A 1 122 ? 1.383 1.391 -2.168 1.00 85.69 122 GLY A N 1
ATOM 969 C CA . GLY A 1 122 ? 1.052 2.561 -1.363 1.00 85.69 122 GLY A CA 1
ATOM 970 C C . GLY A 1 122 ? 0.278 2.206 -0.104 1.00 85.69 122 GLY A C 1
ATOM 971 O O . GLY A 1 122 ? 0.643 2.663 0.978 1.00 85.69 122 GLY A O 1
ATOM 972 N N . PHE A 1 123 ? -0.744 1.362 -0.248 1.00 87.62 123 PHE A N 1
ATOM 973 C CA . PHE A 1 123 ? -1.540 0.839 0.855 1.00 87.62 123 PHE A CA 1
ATOM 974 C C . PHE A 1 123 ? -0.671 0.056 1.841 1.00 87.62 123 PHE A C 1
ATOM 976 O O . PHE A 1 123 ? -0.672 0.370 3.028 1.00 87.62 123 PHE A O 1
ATOM 983 N N . TYR A 1 124 ? 0.132 -0.894 1.350 1.00 81.50 124 TYR A N 1
ATOM 984 C CA . TYR A 1 124 ? 1.035 -1.679 2.193 1.00 81.50 124 TYR A CA 1
ATOM 985 C C . TYR A 1 124 ? 1.989 -0.784 2.993 1.00 81.50 124 TYR A C 1
ATOM 987 O O . TYR A 1 124 ? 2.123 -0.934 4.208 1.00 81.50 124 TYR A O 1
ATOM 995 N N . ASN A 1 125 ? 2.617 0.197 2.336 1.00 79.25 125 ASN A N 1
ATOM 996 C CA . ASN A 1 125 ? 3.496 1.138 3.022 1.00 79.25 125 ASN A CA 1
ATOM 997 C C . ASN A 1 125 ? 2.742 1.984 4.063 1.00 79.25 125 ASN A C 1
ATOM 999 O O . ASN A 1 125 ? 3.255 2.201 5.158 1.00 79.25 125 ASN A O 1
ATOM 1003 N N . ALA A 1 126 ? 1.541 2.460 3.735 1.00 84.44 126 ALA A N 1
ATOM 1004 C CA . ALA A 1 126 ? 0.709 3.244 4.642 1.00 84.44 126 ALA A CA 1
ATOM 1005 C C . ALA A 1 126 ? 0.307 2.438 5.888 1.00 84.44 126 ALA A C 1
ATOM 1007 O O . ALA A 1 126 ? 0.473 2.927 7.004 1.00 84.44 126 ALA A O 1
ATOM 1008 N N . ALA A 1 127 ? -0.134 1.189 5.706 1.00 81.25 127 ALA A N 1
ATOM 1009 C CA . ALA A 1 127 ? -0.463 0.271 6.792 1.00 81.25 127 ALA A CA 1
ATOM 1010 C C . ALA A 1 127 ? 0.758 0.002 7.683 1.00 81.25 127 ALA A C 1
ATOM 1012 O O . ALA A 1 127 ? 0.694 0.196 8.895 1.00 81.25 127 ALA A O 1
ATOM 1013 N N . ARG A 1 128 ? 1.908 -0.329 7.079 1.00 77.12 128 ARG A N 1
ATOM 1014 C CA . ARG A 1 128 ? 3.171 -0.549 7.801 1.00 77.12 128 ARG A CA 1
ATOM 1015 C C . ARG A 1 128 ? 3.610 0.677 8.605 1.00 77.12 128 ARG A C 1
ATOM 1017 O O . ARG A 1 128 ? 4.103 0.539 9.718 1.00 77.12 128 ARG A O 1
ATOM 1024 N N . GLN A 1 129 ? 3.473 1.873 8.036 1.00 79.06 129 GLN A N 1
ATOM 1025 C CA . GLN A 1 129 ? 3.870 3.127 8.686 1.00 79.06 129 GLN A CA 1
ATOM 1026 C C . GLN A 1 129 ? 2.797 3.690 9.622 1.00 79.06 129 GLN A C 1
ATOM 1028 O O . GLN A 1 129 ? 3.066 4.686 10.290 1.00 79.06 129 GLN A O 1
ATOM 1033 N N . ARG A 1 130 ? 1.606 3.077 9.672 1.00 83.06 130 ARG A N 1
ATOM 1034 C CA . ARG A 1 130 ? 0.442 3.570 10.424 1.00 83.06 130 ARG A CA 1
ATOM 1035 C C . ARG A 1 130 ? 0.091 5.019 10.052 1.00 83.06 130 ARG A C 1
ATOM 1037 O O . ARG A 1 130 ? -0.148 5.857 10.915 1.00 83.06 130 ARG A O 1
ATOM 1044 N N . ARG A 1 131 ? 0.143 5.338 8.755 1.00 87.94 131 ARG A N 1
ATOM 1045 C CA . ARG A 1 131 ? -0.119 6.682 8.213 1.00 87.94 131 ARG A CA 1
ATOM 1046 C C . ARG A 1 131 ? -1.297 6.656 7.262 1.00 87.94 131 ARG A C 1
ATOM 1048 O O . ARG A 1 131 ? -1.420 5.723 6.475 1.00 87.94 131 ARG A O 1
ATOM 1055 N N . SER A 1 132 ? -2.100 7.714 7.261 1.00 90.56 132 SER A N 1
ATOM 1056 C CA . SER A 1 132 ? -3.248 7.850 6.372 1.00 90.56 132 SER A CA 1
ATOM 1057 C C . SER A 1 132 ? -2.871 7.654 4.911 1.00 90.56 132 SER A C 1
ATOM 1059 O O . SER A 1 132 ? -1.906 8.228 4.394 1.00 90.56 132 SER A O 1
ATOM 1061 N N . PHE A 1 133 ? -3.696 6.877 4.217 1.00 90.88 133 PHE A N 1
ATOM 1062 C CA . PHE A 1 133 ? -3.548 6.643 2.794 1.00 90.88 133 PHE A CA 1
ATOM 1063 C C . PHE A 1 133 ? -4.542 7.508 2.027 1.00 90.88 133 PHE A C 1
ATOM 1065 O O . PHE A 1 133 ? -5.748 7.340 2.137 1.00 90.88 133 PHE A O 1
ATOM 1072 N N . PHE A 1 134 ? -4.049 8.446 1.221 1.00 87.62 134 PHE A N 1
ATOM 1073 C CA . PHE A 1 134 ? -4.925 9.413 0.543 1.00 87.62 134 PHE A CA 1
ATOM 1074 C C . PHE A 1 134 ? -5.943 8.794 -0.416 1.00 87.62 134 PHE A C 1
ATOM 1076 O O . PHE A 1 134 ? -6.954 9.425 -0.694 1.00 87.62 134 PHE A O 1
ATOM 1083 N N . MET A 1 135 ? -5.682 7.593 -0.947 1.00 88.44 135 MET A N 1
ATOM 1084 C CA . MET A 1 135 ? -6.655 6.920 -1.809 1.00 88.44 135 MET A CA 1
ATOM 1085 C C . MET A 1 135 ? -7.875 6.418 -1.023 1.00 88.44 135 MET A C 1
ATOM 1087 O O . MET A 1 135 ? -8.848 6.006 -1.637 1.00 88.44 135 MET A O 1
ATOM 1091 N N . ALA A 1 136 ? -7.849 6.486 0.313 1.00 88.44 136 ALA A N 1
ATOM 1092 C CA . ALA A 1 136 ? -9.019 6.293 1.164 1.00 88.44 136 ALA A CA 1
ATOM 1093 C C . ALA A 1 136 ? -9.959 7.516 1.189 1.00 88.44 136 ALA A C 1
ATOM 1095 O O . ALA A 1 136 ? -11.021 7.447 1.798 1.00 88.44 136 ALA A O 1
ATOM 1096 N N . GLN A 1 137 ? -9.575 8.644 0.580 1.00 85.88 137 GLN A N 1
ATOM 1097 C CA . GLN A 1 137 ? -10.324 9.905 0.619 1.00 85.88 137 GLN A CA 1
ATOM 1098 C C . GLN A 1 137 ? -10.899 10.253 -0.761 1.00 85.88 137 GLN A C 1
ATOM 1100 O O . GLN A 1 137 ? -10.288 9.954 -1.792 1.00 85.88 137 GLN A O 1
ATOM 1105 N N . SER A 1 138 ? -12.052 10.930 -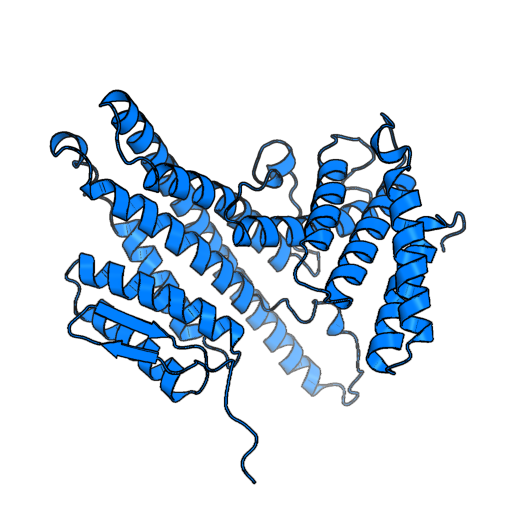0.788 1.00 82.31 138 SER A N 1
ATOM 1106 C CA . SER A 1 138 ? -12.656 11.434 -2.031 1.00 82.31 138 SER A CA 1
ATOM 1107 C C . SER A 1 138 ? -11.723 12.450 -2.719 1.00 82.31 138 SER A C 1
ATOM 1109 O O . SER A 1 138 ? -11.032 13.212 -2.031 1.00 82.31 138 SER A O 1
ATOM 1111 N N . PRO A 1 139 ? -11.648 12.467 -4.065 1.00 82.19 139 PRO A N 1
ATOM 1112 C CA . PRO A 1 139 ? -12.400 11.628 -5.013 1.00 82.19 139 PRO A CA 1
ATOM 1113 C C . PRO A 1 139 ? -11.758 10.257 -5.294 1.00 82.19 139 PRO A C 1
ATOM 1115 O O . PRO A 1 139 ? -12.294 9.460 -6.057 1.00 82.19 139 PRO A O 1
ATOM 1118 N N . PHE A 1 140 ? -10.594 9.957 -4.718 1.00 83.62 140 PHE A N 1
ATOM 1119 C CA . PHE A 1 140 ? -9.831 8.743 -5.038 1.00 83.62 140 PHE A CA 1
ATOM 1120 C C . PHE A 1 140 ? -10.463 7.469 -4.479 1.00 83.62 140 PHE A C 1
ATOM 1122 O O . PHE A 1 140 ? -10.310 6.408 -5.075 1.00 83.62 140 PHE A O 1
ATOM 1129 N N . SER A 1 141 ? -11.201 7.571 -3.374 1.00 81.62 141 SER A N 1
ATOM 1130 C CA . SER A 1 141 ? -11.975 6.457 -2.817 1.00 81.62 141 SER A CA 1
ATOM 1131 C C . SER A 1 141 ? -13.070 5.956 -3.766 1.00 81.62 141 SER A C 1
ATOM 1133 O O . SER A 1 141 ? -13.505 4.817 -3.652 1.00 81.62 141 SER A O 1
ATOM 1135 N N . GLU A 1 142 ? -13.498 6.777 -4.729 1.00 82.00 142 GLU A N 1
ATOM 1136 C CA . GLU A 1 142 ? -14.506 6.423 -5.742 1.00 82.00 142 GLU A CA 1
ATOM 1137 C C . GLU A 1 142 ? -13.889 5.668 -6.937 1.00 82.00 142 GLU A C 1
ATOM 1139 O O . GLU A 1 142 ? -14.581 5.222 -7.863 1.00 82.00 142 GLU A O 1
ATOM 1144 N N . TRP A 1 143 ? -12.562 5.511 -6.953 1.00 82.75 143 TRP A N 1
ATOM 1145 C CA . TRP A 1 143 ? -11.863 4.731 -7.964 1.00 82.75 143 TRP A CA 1
ATOM 1146 C C . TRP A 1 143 ? -12.010 3.243 -7.637 1.00 82.75 143 TRP A C 1
ATOM 1148 O O . TRP A 1 143 ? -11.200 2.658 -6.926 1.00 82.75 143 TRP A O 1
ATOM 1158 N N . CYS A 1 144 ? -13.063 2.623 -8.171 1.00 77.94 144 CYS A N 1
ATOM 1159 C CA . CYS A 1 144 ? -13.301 1.188 -8.039 1.00 77.94 144 CYS A CA 1
ATOM 1160 C C . CYS A 1 144 ? -12.314 0.397 -8.914 1.00 77.94 144 CYS A C 1
ATOM 1162 O O . CYS A 1 144 ? -12.487 0.297 -10.132 1.00 77.94 144 CYS A O 1
ATOM 1164 N N . PHE A 1 145 ? -11.257 -0.127 -8.291 1.00 82.50 145 PHE A N 1
ATOM 1165 C CA . PHE A 1 145 ? -10.220 -0.917 -8.961 1.00 82.50 145 PHE A CA 1
ATOM 1166 C C . PHE A 1 145 ? -10.543 -2.411 -9.045 1.00 82.50 145 PHE A C 1
ATOM 1168 O O . PHE A 1 145 ? -9.902 -3.110 -9.825 1.00 82.50 145 PHE A O 1
ATOM 1175 N N . SER A 1 146 ? -11.507 -2.907 -8.273 1.00 83.25 146 SER A N 1
ATOM 1176 C CA . SER A 1 146 ? -11.917 -4.309 -8.295 1.00 83.25 146 SER A CA 1
ATOM 1177 C C . SER A 1 146 ? -12.984 -4.562 -9.366 1.00 83.25 146 SER A C 1
ATOM 1179 O O . SER A 1 146 ? -14.134 -4.149 -9.230 1.00 83.25 146 SER A O 1
ATOM 1181 N N . ARG A 1 147 ? -12.634 -5.276 -10.447 1.00 83.62 147 ARG A N 1
ATOM 1182 C CA . ARG A 1 147 ? -13.625 -5.804 -11.404 1.00 83.62 147 ARG A CA 1
ATOM 1183 C C . ARG A 1 147 ? -13.679 -7.329 -11.312 1.00 83.62 147 ARG A C 1
ATOM 1185 O O . ARG A 1 147 ? -12.628 -7.945 -11.448 1.00 83.62 147 ARG A O 1
ATOM 1192 N N . PRO A 1 148 ? -14.862 -7.951 -11.140 1.00 83.69 148 PRO A N 1
ATOM 1193 C CA . PRO A 1 148 ? -14.983 -9.408 -10.996 1.00 83.69 148 PRO A CA 1
ATOM 1194 C C . PRO A 1 148 ? -14.363 -10.225 -12.136 1.00 83.69 148 PRO A C 1
ATOM 1196 O O . PRO A 1 148 ? -13.978 -11.368 -11.936 1.00 83.69 148 PRO A 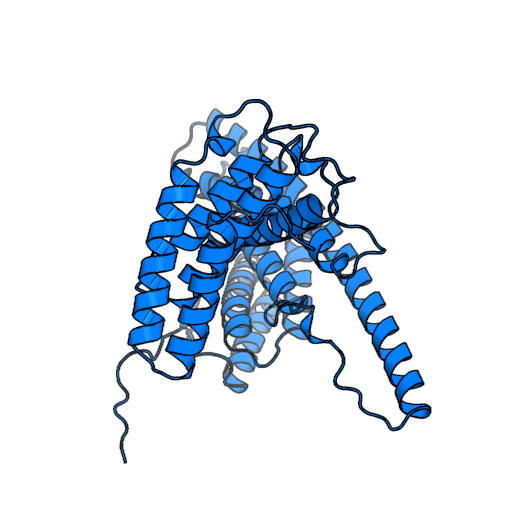O 1
ATOM 1199 N N . SER A 1 149 ? -14.261 -9.641 -13.332 1.00 82.00 149 SER A N 1
ATOM 1200 C CA . SER A 1 149 ? -13.666 -10.277 -14.509 1.00 82.00 149 SER A CA 1
ATOM 1201 C C . SER A 1 149 ? -12.133 -10.260 -14.531 1.00 82.00 149 SER A C 1
ATOM 1203 O O . SER A 1 149 ? -11.541 -10.861 -15.421 1.00 82.00 149 SER A O 1
ATOM 1205 N N . GLU A 1 150 ? -11.478 -9.514 -13.640 1.00 82.62 150 GLU A N 1
ATOM 1206 C CA . GLU A 1 150 ? -10.025 -9.335 -13.660 1.00 82.62 150 GLU A CA 1
ATOM 1207 C C . GLU A 1 150 ? -9.314 -10.361 -12.766 1.00 82.62 150 GLU A C 1
ATOM 1209 O O . GLU A 1 150 ? -9.794 -10.671 -11.673 1.00 82.62 150 GLU A O 1
ATOM 1214 N N . PRO A 1 151 ? -8.122 -10.844 -13.167 1.00 78.19 151 PRO A N 1
ATOM 1215 C CA . PRO A 1 151 ? -7.385 -11.854 -12.405 1.00 78.19 151 PRO A CA 1
ATOM 1216 C C . PRO A 1 151 ? -6.944 -11.360 -11.019 1.00 78.19 151 PRO A C 1
ATOM 1218 O O . PRO A 1 151 ? -6.718 -12.162 -10.119 1.00 78.19 151 PRO A O 1
ATOM 1221 N N . ASP A 1 152 ? -6.836 -10.044 -10.820 1.00 79.81 152 ASP A N 1
ATOM 1222 C CA . ASP A 1 152 ? -6.468 -9.436 -9.541 1.00 79.81 152 ASP A CA 1
ATOM 1223 C C . ASP A 1 152 ? -7.670 -8.919 -8.732 1.00 79.81 152 ASP A C 1
ATOM 1225 O O . ASP A 1 152 ? -7.482 -8.175 -7.766 1.00 79.81 152 ASP A O 1
ATOM 1229 N N . TYR A 1 153 ? -8.897 -9.332 -9.084 1.00 85.00 153 TYR A N 1
ATOM 1230 C CA . TYR A 1 153 ? -10.140 -8.898 -8.438 1.00 85.00 153 TYR A CA 1
ATOM 1231 C C . TYR A 1 153 ? -10.090 -8.989 -6.912 1.00 85.00 153 TYR A C 1
ATOM 1233 O O . TYR A 1 153 ? -10.283 -7.984 -6.227 1.00 85.00 153 TYR A O 1
ATOM 1241 N N . LEU A 1 154 ? -9.801 -10.182 -6.378 1.00 81.75 154 LEU A N 1
ATOM 1242 C CA . LEU A 1 154 ? -9.814 -10.434 -4.935 1.00 81.75 154 LEU A CA 1
ATOM 1243 C C . LEU A 1 154 ? -8.778 -9.580 -4.198 1.00 81.75 154 LEU A C 1
ATOM 1245 O O . LEU A 1 154 ? -9.052 -9.126 -3.090 1.00 81.75 154 LEU A O 1
ATOM 1249 N N . LEU A 1 155 ? -7.625 -9.313 -4.819 1.00 81.31 155 LEU A N 1
ATOM 1250 C CA . LEU A 1 155 ? -6.593 -8.436 -4.266 1.00 81.31 155 LEU A CA 1
ATOM 1251 C C . LEU A 1 155 ? -7.056 -6.979 -4.225 1.00 81.31 155 LEU A C 1
ATOM 1253 O O . LEU A 1 155 ? -6.942 -6.320 -3.191 1.00 81.31 155 LEU A O 1
ATOM 1257 N N . GLN A 1 156 ? -7.585 -6.466 -5.337 1.00 87.12 156 GLN A N 1
ATOM 1258 C CA . GLN A 1 156 ? -8.077 -5.089 -5.381 1.00 87.12 156 GLN A CA 1
ATOM 1259 C C . GLN A 1 156 ? -9.248 -4.890 -4.422 1.00 87.12 156 GLN A C 1
ATOM 1261 O O . GLN A 1 156 ? -9.293 -3.872 -3.735 1.00 87.12 156 GLN A O 1
ATOM 1266 N N . LYS A 1 157 ? -10.135 -5.885 -4.309 1.00 88.38 157 LYS A N 1
ATOM 1267 C CA . LYS A 1 157 ? -11.257 -5.863 -3.371 1.00 88.38 157 LYS A CA 1
ATOM 1268 C C . LYS A 1 157 ? -10.791 -5.888 -1.918 1.00 88.38 157 LYS A C 1
ATOM 1270 O O . LYS A 1 157 ? -11.308 -5.117 -1.119 1.00 88.38 157 LYS A O 1
ATOM 1275 N N . ALA A 1 158 ? -9.779 -6.693 -1.585 1.00 84.12 158 ALA A N 1
ATOM 1276 C CA . ALA A 1 158 ? -9.176 -6.682 -0.251 1.00 84.12 158 ALA A CA 1
ATOM 1277 C C . ALA A 1 158 ? -8.685 -5.276 0.123 1.00 84.12 158 ALA A C 1
ATOM 1279 O O . ALA A 1 158 ? -8.930 -4.797 1.228 1.00 84.12 158 ALA A O 1
ATOM 1280 N N . ILE A 1 159 ? -8.029 -4.591 -0.821 1.00 88.44 159 ILE A N 1
ATOM 1281 C CA . ILE A 1 159 ? -7.576 -3.214 -0.616 1.00 88.44 159 ILE A CA 1
ATOM 1282 C C . ILE A 1 159 ? -8.762 -2.263 -0.509 1.00 88.44 159 ILE A C 1
ATOM 1284 O O . ILE A 1 159 ? -8.737 -1.438 0.389 1.00 88.44 159 ILE A O 1
ATOM 1288 N N . ASP A 1 160 ? -9.779 -2.359 -1.371 1.00 89.50 160 ASP A N 1
ATOM 1289 C CA . ASP A 1 160 ? -10.983 -1.513 -1.304 1.00 89.50 160 ASP A CA 1
ATOM 1290 C C . ASP A 1 160 ? -11.620 -1.561 0.088 1.00 89.50 160 ASP A C 1
ATOM 1292 O O . ASP A 1 160 ? -11.898 -0.522 0.683 1.00 89.50 160 ASP A O 1
ATOM 1296 N N . VAL A 1 161 ? -11.771 -2.770 0.627 1.00 88.00 161 VAL A N 1
ATOM 1297 C CA . VAL A 1 161 ? -12.324 -3.026 1.959 1.00 88.00 161 VAL A CA 1
ATOM 1298 C C . VAL A 1 161 ? -11.425 -2.473 3.068 1.00 88.00 161 VAL A C 1
ATOM 1300 O O . VAL A 1 161 ? -11.904 -1.882 4.034 1.00 88.00 161 VAL A O 1
ATOM 1303 N N . ALA A 1 162 ? -10.112 -2.657 2.941 1.00 87.62 162 ALA A N 1
ATOM 1304 C CA . ALA A 1 162 ? -9.147 -2.324 3.982 1.00 87.62 162 ALA A CA 1
ATOM 1305 C C . ALA A 1 162 ? -8.581 -0.898 3.882 1.00 87.62 162 ALA A C 1
ATOM 1307 O O . ALA A 1 162 ? -7.796 -0.493 4.742 1.00 87.62 162 ALA A O 1
ATOM 1308 N N . ILE A 1 163 ? -8.934 -0.123 2.850 1.00 90.31 163 ILE A N 1
ATOM 1309 C CA . ILE A 1 163 ? -8.205 1.097 2.473 1.00 90.31 163 ILE A CA 1
ATOM 1310 C C . ILE A 1 163 ? -8.176 2.164 3.571 1.00 90.31 163 ILE A C 1
ATOM 1312 O O . ILE A 1 163 ? -7.233 2.953 3.636 1.00 90.31 163 ILE A O 1
ATOM 1316 N N . SER A 1 164 ? -9.188 2.181 4.440 1.00 90.31 164 SER A N 1
ATOM 1317 C CA . SER A 1 164 ? -9.334 3.125 5.551 1.00 90.31 164 SER A CA 1
ATOM 1318 C C . SER A 1 164 ? -8.521 2.746 6.793 1.00 90.31 164 SER A C 1
ATOM 1320 O O . SER A 1 164 ? -8.276 3.612 7.635 1.00 90.31 164 SER A O 1
ATOM 1322 N N . ILE A 1 165 ? -8.043 1.499 6.906 1.00 87.38 165 ILE A N 1
ATOM 1323 C CA . ILE A 1 165 ? -7.302 1.000 8.077 1.00 87.38 165 ILE A CA 1
ATOM 1324 C C . ILE A 1 165 ? -6.110 1.895 8.441 1.00 87.38 165 ILE A C 1
ATOM 1326 O O . ILE A 1 165 ? -6.017 2.278 9.606 1.00 87.38 165 ILE A O 1
ATOM 1330 N N . PRO A 1 166 ? -5.228 2.309 7.507 1.00 89.00 166 PRO A N 1
ATOM 1331 C CA . PRO A 1 166 ? -4.092 3.159 7.856 1.00 89.00 166 PRO A CA 1
ATOM 1332 C C . PRO A 1 166 ? -4.503 4.508 8.464 1.00 89.00 166 PRO A C 1
ATOM 1334 O O . PRO A 1 166 ? -3.818 5.018 9.347 1.00 89.00 166 PRO A O 1
ATOM 1337 N N . THR A 1 167 ? -5.637 5.071 8.033 1.00 89.62 167 THR A N 1
ATOM 1338 C CA . THR A 1 167 ? -6.198 6.300 8.615 1.00 89.62 167 THR A CA 1
ATOM 1339 C C . THR A 1 167 ? -6.781 6.046 10.001 1.00 89.62 167 THR A C 1
ATOM 1341 O O . THR A 1 167 ? -6.511 6.820 10.916 1.00 89.62 167 THR A O 1
ATOM 1344 N N . ILE A 1 168 ? -7.507 4.939 10.190 1.00 86.81 168 ILE A N 1
ATOM 1345 C CA . ILE A 1 168 ? -8.013 4.533 11.511 1.00 86.81 168 ILE A CA 1
ATOM 1346 C C . ILE A 1 168 ? -6.850 4.385 12.502 1.00 86.81 168 ILE A C 1
ATOM 1348 O O . ILE A 1 168 ? -6.942 4.847 13.636 1.00 86.81 168 ILE A O 1
ATOM 1352 N N . MET A 1 169 ? -5.740 3.779 12.071 1.00 85.25 169 MET A N 1
ATOM 1353 C CA . MET A 1 169 ? -4.544 3.597 12.895 1.00 85.25 169 MET A CA 1
ATOM 1354 C C . MET A 1 169 ? -3.875 4.918 13.268 1.00 85.25 169 MET A C 1
ATOM 1356 O O . MET A 1 169 ? -3.555 5.109 14.437 1.00 85.25 169 MET A O 1
ATOM 1360 N N . GLU A 1 170 ? -3.664 5.818 12.303 1.00 90.00 170 GLU A N 1
ATOM 1361 C CA . GLU A 1 170 ? -3.027 7.114 12.564 1.00 90.00 170 GLU A CA 1
ATOM 1362 C C . GLU A 1 170 ? -3.837 7.941 13.568 1.00 90.00 170 GLU A C 1
ATOM 1364 O O . GLU A 1 170 ? -3.286 8.524 14.501 1.00 90.00 170 GLU A O 1
ATOM 1369 N N . GLU A 1 171 ? -5.159 7.967 13.409 1.00 88.88 171 GLU A N 1
ATOM 1370 C CA . GLU A 1 171 ? -6.033 8.683 14.331 1.00 88.88 171 GLU A CA 1
ATOM 1371 C C . GLU A 1 171 ? -6.129 8.005 15.705 1.00 88.88 171 GLU A C 1
ATOM 1373 O O . GLU A 1 171 ? -6.189 8.696 16.722 1.00 88.88 171 GLU A O 1
ATOM 1378 N N . ALA A 1 172 ? -6.113 6.670 15.762 1.00 82.94 172 ALA A N 1
ATOM 1379 C CA . ALA A 1 172 ? -6.052 5.934 17.024 1.00 82.94 172 ALA A CA 1
ATOM 1380 C C . ALA A 1 172 ? -4.747 6.221 17.783 1.00 82.94 172 ALA A C 1
ATOM 1382 O O . ALA A 1 172 ? -4.769 6.361 19.003 1.00 82.94 172 ALA A O 1
ATOM 1383 N N . ASP A 1 173 ? -3.627 6.358 17.073 1.00 81.88 173 ASP A N 1
ATOM 1384 C CA . ASP A 1 173 ? -2.335 6.721 17.663 1.00 81.88 173 ASP A CA 1
ATOM 1385 C C . ASP A 1 173 ? -2.350 8.157 18.200 1.00 81.88 173 ASP A C 1
ATOM 1387 O O . ASP A 1 173 ? -1.819 8.425 19.277 1.00 81.88 173 ASP A O 1
ATOM 1391 N N . ALA A 1 174 ? -3.005 9.077 17.486 1.00 85.38 174 ALA A N 1
ATOM 1392 C CA . ALA A 1 174 ? -3.199 10.446 17.952 1.00 85.38 174 ALA A CA 1
ATOM 1393 C C . ALA A 1 174 ? -4.091 10.525 19.207 1.00 85.38 174 ALA A C 1
ATOM 1395 O O . ALA A 1 174 ? -3.840 11.362 20.074 1.00 85.38 174 ALA A O 1
ATOM 1396 N N . LEU A 1 175 ? -5.107 9.658 19.318 1.00 80.50 175 LEU A N 1
ATOM 1397 C CA . LEU A 1 175 ? -5.927 9.526 20.528 1.00 80.50 175 LEU A CA 1
ATOM 1398 C C . LEU A 1 175 ? -5.120 8.980 21.708 1.00 80.50 175 LEU A C 1
ATOM 1400 O O . LEU A 1 175 ? -5.186 9.534 22.799 1.00 80.50 175 LEU A O 1
ATOM 1404 N N . ASP A 1 176 ? -4.341 7.921 21.498 1.00 74.31 176 ASP A N 1
ATOM 1405 C CA . ASP A 1 176 ? -3.518 7.306 22.550 1.00 74.31 176 ASP A CA 1
ATOM 1406 C C . ASP A 1 176 ? -2.467 8.288 23.102 1.00 74.31 176 ASP A C 1
ATOM 1408 O O . ASP A 1 176 ? -2.206 8.340 24.301 1.00 74.31 176 ASP A O 1
ATOM 1412 N N . ALA A 1 177 ? -1.922 9.151 22.238 1.00 78.94 177 ALA A N 1
ATOM 1413 C CA . ALA A 1 177 ? -0.945 10.170 22.615 1.00 78.94 177 ALA A CA 1
ATOM 1414 C C . ALA A 1 177 ? -1.528 11.360 23.412 1.00 78.94 177 ALA A C 1
ATOM 1416 O O . ALA A 1 177 ? -0.770 12.224 23.865 1.00 78.94 177 ALA A O 1
ATOM 1417 N N . SER A 1 178 ? -2.849 11.455 23.596 1.00 76.19 178 SER A N 1
ATOM 1418 C CA . SER A 1 178 ? -3.478 12.603 24.256 1.00 76.19 178 SER A CA 1
ATOM 1419 C C . SER A 1 178 ? -3.414 12.497 25.793 1.00 76.19 178 SER A C 1
ATOM 1421 O O . SER A 1 178 ? -4.385 12.112 26.443 1.00 76.19 178 SER A O 1
ATOM 1423 N N . ALA A 1 179 ? -2.264 12.827 26.389 1.00 56.56 179 ALA A N 1
ATOM 1424 C CA . ALA A 1 179 ? -1.992 12.611 27.820 1.00 56.56 179 ALA A CA 1
ATOM 1425 C C . ALA A 1 179 ? -2.568 13.677 28.784 1.00 56.56 179 ALA A C 1
ATOM 1427 O O . ALA A 1 179 ? -2.628 13.447 29.991 1.00 56.56 179 ALA A O 1
ATOM 1428 N N . SER A 1 180 ? -3.003 14.840 28.292 1.00 59.81 180 SER A N 1
ATOM 1429 C CA . SER A 1 180 ? -3.575 15.915 29.116 1.00 59.81 180 SER A CA 1
ATOM 1430 C C . SER A 1 180 ? -4.546 16.758 28.294 1.00 59.81 180 SER A C 1
ATOM 1432 O O . SER A 1 180 ? -4.162 17.444 27.351 1.00 59.81 180 SER A O 1
ATOM 1434 N N . MET A 1 181 ? -5.834 16.672 28.619 1.00 67.81 181 MET A N 1
ATOM 1435 C CA . MET A 1 181 ? -6.898 17.244 27.797 1.00 67.81 181 MET A CA 1
ATOM 1436 C C . MET A 1 181 ? -7.897 18.017 28.646 1.00 67.81 181 MET A C 1
ATOM 1438 O O . MET A 1 181 ? -8.307 17.556 29.712 1.00 67.81 181 MET A O 1
ATOM 1442 N N . SER A 1 182 ? -8.299 19.190 28.153 1.00 81.25 182 SER A N 1
ATOM 1443 C CA . SER A 1 182 ? -9.465 19.898 28.680 1.00 81.25 182 SER A CA 1
ATOM 1444 C C . SER A 1 182 ? -10.734 19.051 28.490 1.00 81.25 182 SER A C 1
ATOM 1446 O O . SER A 1 182 ? -10.755 18.100 27.708 1.00 81.25 182 SER A O 1
ATOM 1448 N N . GLU A 1 183 ? -11.830 19.386 29.172 1.00 75.50 183 GLU A N 1
ATOM 1449 C CA . GLU A 1 183 ? -13.095 18.658 28.990 1.00 75.50 183 GLU A CA 1
ATOM 1450 C C . GLU A 1 183 ? -13.601 18.713 27.533 1.00 75.50 183 GLU A C 1
ATOM 1452 O O . GLU A 1 183 ? -14.112 17.721 27.006 1.00 75.50 183 GLU A O 1
ATOM 1457 N N . ASP A 1 184 ? -13.406 19.838 26.843 1.00 78.06 184 ASP A N 1
ATOM 1458 C CA . ASP A 1 184 ? -13.784 19.982 25.435 1.00 78.06 184 ASP A CA 1
ATOM 1459 C C . ASP A 1 184 ? -12.920 19.124 24.503 1.00 78.06 184 ASP A C 1
ATOM 1461 O O . ASP A 1 184 ? -13.430 18.546 23.533 1.00 78.06 184 ASP A O 1
ATOM 1465 N N . ASP A 1 185 ? -11.637 18.973 24.830 1.00 77.62 185 ASP A N 1
ATOM 1466 C CA . ASP A 1 185 ? -10.726 18.063 24.141 1.00 77.62 185 ASP A CA 1
ATOM 1467 C C . ASP A 1 185 ? -11.120 16.599 24.376 1.00 77.62 185 ASP A C 1
ATOM 1469 O O . ASP A 1 185 ? -11.197 15.827 23.420 1.00 77.62 185 ASP A O 1
ATOM 1473 N N . LEU A 1 186 ? -11.496 16.229 25.605 1.00 74.25 186 LEU A N 1
ATOM 1474 C CA . LEU A 1 186 ? -12.015 14.894 25.922 1.00 74.25 186 LEU A CA 1
ATOM 1475 C C . LEU A 1 186 ? -13.301 14.586 25.147 1.00 74.25 186 LEU A C 1
ATOM 1477 O O . LEU A 1 186 ? -13.445 13.498 24.587 1.00 74.25 186 LEU A O 1
ATOM 1481 N N . ARG A 1 187 ? -14.231 15.545 25.044 1.00 74.94 187 ARG A N 1
ATOM 1482 C CA . ARG A 1 187 ? -15.451 15.395 24.229 1.00 74.94 187 ARG A CA 1
ATOM 1483 C C . ARG A 1 187 ? -15.126 15.241 22.746 1.00 74.94 187 ARG A C 1
ATOM 1485 O O . ARG A 1 187 ? -15.787 14.466 22.050 1.00 74.94 187 ARG A O 1
ATOM 1492 N N . ARG A 1 188 ? -14.127 15.970 22.238 1.00 81.06 188 ARG A N 1
ATOM 1493 C CA . ARG A 1 188 ? -13.648 15.820 20.857 1.00 81.06 188 ARG A CA 1
ATOM 1494 C C . ARG A 1 188 ? -13.048 14.434 20.642 1.00 81.06 188 ARG A C 1
ATOM 1496 O O . ARG A 1 188 ? -13.469 13.763 19.705 1.00 81.06 188 ARG A O 1
ATOM 1503 N N . CYS A 1 189 ? -12.168 13.979 21.525 1.00 77.81 189 CYS A N 1
ATOM 1504 C CA . CYS A 1 189 ? -11.575 12.649 21.451 1.00 77.81 189 CYS A CA 1
ATOM 1505 C C . CYS A 1 189 ? -12.615 11.537 21.574 1.00 77.81 189 CYS A C 1
ATOM 1507 O O . CYS A 1 189 ? -12.549 10.572 20.823 1.00 77.81 189 CYS A O 1
ATOM 1509 N N . LEU A 1 190 ? -13.650 11.704 22.402 1.00 74.75 190 LEU A N 1
ATOM 1510 C CA . LEU A 1 190 ? -14.768 10.763 22.469 1.00 74.75 190 LEU A CA 1
ATOM 1511 C C . LEU A 1 190 ? -15.540 10.689 21.142 1.00 74.75 190 LEU A C 1
ATOM 1513 O O . LEU A 1 190 ? -15.920 9.601 20.708 1.00 74.75 190 LEU A O 1
ATOM 1517 N N . ARG A 1 191 ? -15.779 11.827 20.476 1.00 79.44 191 ARG A N 1
ATOM 1518 C CA . ARG A 1 191 ? -16.396 11.843 19.136 1.00 79.44 191 ARG A CA 1
ATOM 1519 C C . ARG A 1 191 ? -15.505 11.159 18.101 1.00 79.44 191 ARG A C 1
ATOM 1521 O O . ARG A 1 191 ? -16.017 10.384 17.298 1.00 79.44 191 ARG A O 1
ATOM 1528 N N . THR A 1 192 ? -14.198 11.405 18.144 1.00 82.62 192 THR A N 1
ATOM 1529 C CA . THR A 1 192 ? -13.228 10.736 17.269 1.00 82.62 192 THR A CA 1
ATOM 1530 C C . THR A 1 192 ? -13.213 9.232 17.525 1.00 82.62 192 THR A C 1
ATOM 1532 O O . THR A 1 192 ? -13.394 8.470 16.586 1.00 82.62 192 THR A O 1
ATOM 1535 N N . ALA A 1 193 ? -13.120 8.788 18.780 1.00 75.19 193 ALA A N 1
ATOM 1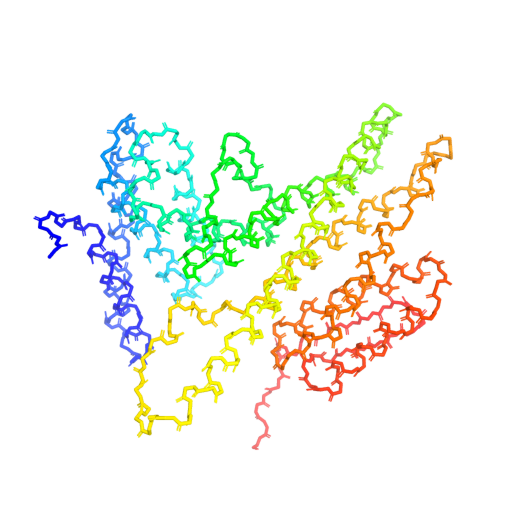536 C CA . ALA A 1 193 ? -13.177 7.378 19.155 1.00 75.19 193 ALA A CA 1
ATOM 1537 C C . ALA A 1 193 ? -14.468 6.705 18.658 1.00 75.19 193 ALA A C 1
ATOM 1539 O O . ALA A 1 193 ? -14.413 5.632 18.064 1.00 75.19 193 ALA A O 1
ATOM 1540 N N . LYS A 1 194 ? -15.630 7.359 18.817 1.00 73.88 194 LYS A N 1
ATOM 1541 C CA . LYS A 1 194 ? -16.915 6.878 18.276 1.00 73.88 194 LYS A CA 1
ATOM 1542 C C . LYS A 1 194 ? -16.878 6.709 16.761 1.00 73.88 194 LYS A C 1
ATOM 1544 O O . LYS A 1 194 ? -17.289 5.667 16.258 1.00 73.88 194 LYS A O 1
ATOM 1549 N N . ARG A 1 195 ? -16.382 7.721 16.044 1.00 85.75 195 ARG A N 1
ATOM 1550 C CA . ARG A 1 195 ? -16.233 7.663 14.586 1.00 85.75 195 ARG A CA 1
ATOM 1551 C C . ARG A 1 195 ? -15.310 6.517 14.179 1.00 85.75 195 ARG A C 1
ATOM 1553 O O . ARG A 1 195 ? -15.685 5.739 13.311 1.00 85.75 195 ARG A O 1
ATOM 1560 N N . LEU A 1 196 ? -14.153 6.391 14.825 1.00 80.31 196 LEU A N 1
ATOM 1561 C CA . LEU A 1 196 ? -13.174 5.349 14.533 1.00 80.31 196 LEU A CA 1
ATOM 1562 C C . LEU A 1 196 ? -13.731 3.950 14.763 1.00 80.31 196 LEU A C 1
ATOM 1564 O O . LEU A 1 196 ? -13.542 3.090 13.916 1.00 80.31 196 LEU A O 1
ATOM 1568 N N . LEU A 1 197 ? -14.461 3.726 15.857 1.00 74.50 197 LEU A N 1
ATOM 1569 C CA . LEU A 1 197 ? -15.102 2.437 16.125 1.00 74.50 197 LEU A CA 1
ATOM 1570 C C . LEU A 1 197 ? -16.187 2.106 15.093 1.00 74.50 197 LEU A C 1
ATOM 1572 O O . LEU A 1 197 ? -16.304 0.950 14.701 1.00 74.50 197 LEU A O 1
ATOM 1576 N N . GLY A 1 198 ? -16.947 3.105 14.632 1.00 76.19 198 GLY A N 1
ATOM 1577 C CA . GLY A 1 198 ? -17.921 2.931 13.551 1.00 76.19 198 GLY A CA 1
ATOM 1578 C C . GLY A 1 198 ? -17.261 2.567 12.219 1.00 76.19 198 GLY A C 1
ATOM 1579 O O . GLY A 1 198 ? -17.633 1.573 11.607 1.00 76.19 198 GLY A O 1
ATOM 1580 N N . GLN A 1 199 ? -16.231 3.316 11.813 1.00 83.44 199 GLN A N 1
ATOM 1581 C CA . GLN A 1 199 ? -15.452 3.024 10.599 1.00 83.44 199 GLN A CA 1
ATOM 1582 C C . GLN A 1 199 ? -14.778 1.658 10.681 1.00 83.44 199 GLN A C 1
ATOM 1584 O O . GLN A 1 199 ? -14.706 0.923 9.702 1.00 83.44 199 GLN A O 1
ATOM 1589 N N . ALA A 1 200 ? -14.286 1.312 11.865 1.00 77.19 200 ALA A N 1
ATOM 1590 C CA . ALA A 1 200 ? -13.664 0.033 12.079 1.00 77.19 200 ALA A CA 1
ATOM 1591 C C . ALA A 1 200 ? -14.688 -1.103 11.931 1.00 77.19 200 ALA A C 1
ATOM 1593 O O . ALA A 1 200 ? -14.443 -2.068 11.217 1.00 77.19 200 ALA A O 1
ATOM 1594 N N . PHE A 1 201 ? -15.863 -0.971 12.546 1.00 75.00 201 PHE A N 1
ATOM 1595 C CA . PHE A 1 201 ? -16.936 -1.954 12.412 1.00 75.00 201 PHE A CA 1
ATOM 1596 C C . PHE A 1 201 ? -17.306 -2.225 10.947 1.00 75.00 201 PHE A C 1
ATOM 1598 O O . PHE A 1 201 ? -17.351 -3.383 10.544 1.00 75.00 201 PHE A O 1
ATOM 1605 N N . GLU A 1 202 ? -17.466 -1.172 10.145 1.00 82.62 202 GLU A N 1
ATOM 1606 C CA . GLU A 1 202 ? -17.741 -1.284 8.708 1.00 82.62 202 GLU A CA 1
ATOM 1607 C C . GLU A 1 202 ? -16.640 -2.063 7.969 1.00 82.62 202 GLU A C 1
ATOM 1609 O O . GLU A 1 202 ? -16.920 -2.969 7.186 1.00 82.62 202 GLU A O 1
ATOM 1614 N N . VAL A 1 203 ? -15.369 -1.765 8.253 1.00 82.62 203 VAL A N 1
ATOM 1615 C CA . VAL A 1 203 ? -14.238 -2.510 7.678 1.00 82.62 203 VAL A CA 1
ATOM 1616 C C . VAL A 1 203 ? -14.266 -3.978 8.101 1.00 82.62 203 VAL A C 1
ATOM 1618 O O . VAL A 1 203 ? -14.013 -4.844 7.270 1.00 82.62 203 VAL A O 1
ATOM 1621 N N . ALA A 1 204 ? -14.580 -4.283 9.362 1.00 74.38 204 ALA A N 1
ATOM 1622 C CA . ALA A 1 204 ? -14.645 -5.659 9.848 1.00 74.38 204 ALA A CA 1
ATOM 1623 C C . ALA A 1 204 ? -15.751 -6.468 9.149 1.00 74.38 204 ALA A C 1
ATOM 1625 O O . ALA A 1 204 ? -15.485 -7.584 8.708 1.00 74.38 204 ALA A O 1
ATOM 1626 N N . GLU A 1 205 ? -16.953 -5.905 8.993 1.00 79.38 205 GLU A N 1
ATOM 1627 C CA . GLU A 1 205 ? -18.050 -6.557 8.260 1.00 79.38 205 GLU A CA 1
ATOM 1628 C C . GLU A 1 205 ? -17.672 -6.806 6.793 1.00 79.38 205 GLU A C 1
ATOM 1630 O O . GLU A 1 205 ? -17.830 -7.914 6.275 1.00 79.38 205 GLU A O 1
ATOM 1635 N N . ASN A 1 206 ? -17.078 -5.804 6.144 1.00 84.00 206 ASN A N 1
ATOM 1636 C CA . ASN A 1 206 ? -16.626 -5.918 4.762 1.00 84.00 206 ASN A CA 1
ATOM 1637 C C . ASN A 1 206 ? -15.486 -6.945 4.596 1.00 84.00 206 ASN A C 1
ATOM 1639 O O . ASN A 1 206 ? -15.422 -7.642 3.581 1.00 84.00 206 ASN A O 1
ATOM 1643 N N . LEU A 1 207 ? -14.589 -7.068 5.584 1.00 79.00 207 LEU A N 1
ATOM 1644 C CA . LEU A 1 207 ? -13.525 -8.079 5.592 1.00 79.00 207 LEU A CA 1
ATOM 1645 C C . LEU A 1 207 ? -14.088 -9.488 5.748 1.00 79.00 207 LEU A C 1
ATOM 1647 O O . LEU A 1 207 ? -13.632 -10.395 5.053 1.00 79.00 207 LEU A O 1
ATOM 1651 N N . GLU A 1 208 ? -15.079 -9.684 6.619 1.00 75.88 208 GLU A N 1
ATOM 1652 C CA . GLU A 1 208 ? -15.758 -10.975 6.761 1.00 75.88 208 GLU A CA 1
ATOM 1653 C C . GLU A 1 208 ? -16.430 -11.393 5.449 1.00 75.88 208 GLU A C 1
ATOM 1655 O O . GLU A 1 208 ? -16.265 -12.536 5.014 1.00 75.88 208 GLU A O 1
ATOM 1660 N N . GLN A 1 209 ? -17.105 -10.463 4.769 1.00 82.88 209 GLN A N 1
ATOM 1661 C CA . GLN A 1 209 ? -17.697 -10.725 3.459 1.00 82.88 209 GLN A CA 1
ATOM 1662 C C . GLN A 1 209 ? -16.636 -11.080 2.408 1.00 82.88 209 GLN A C 1
ATOM 1664 O O . GLN A 1 209 ? -16.772 -12.075 1.696 1.00 82.88 209 GLN A O 1
ATOM 1669 N N . TRP A 1 210 ? -15.544 -10.317 2.334 1.00 84.56 210 TRP A N 1
ATOM 1670 C CA . TRP A 1 210 ? -14.442 -10.603 1.413 1.00 84.56 210 TRP A CA 1
ATOM 1671 C C . TRP A 1 210 ? -13.782 -11.969 1.679 1.00 84.56 210 TRP A C 1
ATOM 1673 O O . TRP A 1 210 ? -13.429 -12.688 0.738 1.00 84.56 210 TRP A O 1
ATOM 1683 N N . LEU A 1 211 ? -13.643 -12.366 2.948 1.00 76.19 211 LEU A N 1
ATOM 1684 C CA . LEU A 1 211 ? -13.117 -13.680 3.326 1.00 76.19 211 LEU A CA 1
ATOM 1685 C C . LEU A 1 211 ? -14.023 -14.823 2.862 1.00 76.19 211 LEU A C 1
ATOM 1687 O O . LEU A 1 211 ? -13.512 -15.852 2.413 1.00 76.19 211 LEU A O 1
ATOM 1691 N N . LEU A 1 212 ? -15.344 -14.659 2.957 1.00 78.88 212 LEU A N 1
ATOM 1692 C CA . LEU A 1 212 ? -16.307 -15.641 2.451 1.00 78.88 212 LEU A CA 1
ATOM 1693 C C . LEU A 1 212 ? -16.170 -15.811 0.936 1.00 78.88 212 LEU A C 1
ATOM 1695 O O . LEU A 1 212 ? -15.972 -16.930 0.465 1.00 78.88 212 LEU A O 1
ATOM 1699 N N . GLU A 1 213 ? -16.144 -14.709 0.189 1.00 82.56 213 GLU A N 1
ATOM 1700 C CA . GLU A 1 213 ? -15.966 -14.743 -1.267 1.00 82.56 213 GLU A CA 1
ATOM 1701 C C . GLU A 1 213 ? -14.632 -15.381 -1.683 1.00 82.56 213 GLU A C 1
ATOM 1703 O O . GLU A 1 213 ? -14.564 -16.162 -2.633 1.00 82.56 213 GLU A O 1
ATOM 1708 N N . THR A 1 214 ? -13.555 -15.099 -0.944 1.00 72.56 214 THR A N 1
ATOM 1709 C CA . THR A 1 214 ? -12.237 -15.699 -1.202 1.00 72.56 214 THR A CA 1
ATOM 1710 C C . THR A 1 214 ? -12.265 -17.218 -1.005 1.00 72.56 214 THR A C 1
ATOM 1712 O O . THR A 1 214 ? -11.629 -17.957 -1.761 1.00 72.56 214 THR A O 1
ATOM 1715 N N . ARG A 1 215 ? -13.011 -17.712 -0.008 1.00 72.75 215 ARG A N 1
ATOM 1716 C CA . ARG A 1 215 ? -13.190 -19.155 0.225 1.00 72.75 215 ARG A CA 1
ATOM 1717 C C . ARG A 1 215 ? -13.982 -19.807 -0.903 1.00 72.75 215 ARG A C 1
ATOM 1719 O O . ARG A 1 215 ? -13.565 -20.851 -1.397 1.00 72.75 215 ARG A O 1
ATOM 1726 N N . GLU A 1 216 ? -15.072 -19.187 -1.339 1.00 76.56 216 GLU A N 1
ATOM 1727 C CA . GLU A 1 216 ? -15.892 -19.678 -2.455 1.00 76.56 216 GLU A CA 1
ATOM 1728 C C . GLU A 1 216 ? -15.094 -19.755 -3.763 1.00 76.56 216 GLU A C 1
ATOM 1730 O O . GLU A 1 216 ? -15.166 -20.756 -4.484 1.00 76.56 216 GLU A O 1
ATOM 1735 N N . ALA A 1 217 ? -14.257 -18.749 -4.034 1.00 72.31 217 ALA A N 1
ATOM 1736 C CA . ALA A 1 217 ? -13.373 -18.740 -5.195 1.00 72.31 217 ALA A CA 1
ATOM 1737 C C . ALA A 1 217 ? -12.341 -19.886 -5.158 1.00 72.31 217 ALA A C 1
ATOM 1739 O O . ALA A 1 217 ? -12.152 -20.567 -6.166 1.00 72.31 217 ALA A O 1
ATOM 1740 N N . ARG A 1 218 ? -11.721 -20.153 -3.995 1.00 66.06 218 ARG A N 1
ATOM 1741 C CA . ARG A 1 218 ? -10.768 -21.271 -3.807 1.00 66.06 218 ARG A CA 1
ATOM 1742 C C . ARG A 1 218 ? -11.432 -22.648 -3.943 1.00 66.06 218 ARG A C 1
ATOM 1744 O O . ARG A 1 218 ? -10.843 -23.584 -4.486 1.00 66.06 218 ARG A O 1
ATOM 1751 N N . LEU A 1 219 ? -12.664 -22.791 -3.457 1.00 60.12 219 LEU A N 1
ATOM 1752 C CA . LEU A 1 219 ? -13.438 -24.025 -3.619 1.00 60.12 219 LEU A CA 1
ATOM 1753 C C . LEU A 1 219 ? -13.794 -24.259 -5.093 1.00 60.12 219 LEU A C 1
ATOM 1755 O O . LEU A 1 219 ? -13.663 -25.370 -5.594 1.00 60.12 219 LEU A O 1
ATOM 1759 N N . SER A 1 220 ? -14.150 -23.201 -5.818 1.00 59.62 220 SER A N 1
ATOM 1760 C CA . SER A 1 220 ? -14.476 -23.291 -7.245 1.00 59.62 220 SER A CA 1
ATOM 1761 C C . SER A 1 220 ? -13.253 -23.641 -8.103 1.00 59.62 220 SER A C 1
ATOM 1763 O O . SER A 1 220 ? -13.357 -24.461 -9.014 1.00 59.62 220 SER A O 1
ATOM 1765 N N . SER A 1 221 ? -12.073 -23.088 -7.796 1.00 57.22 221 SER A N 1
ATOM 1766 C CA . SER A 1 221 ? -10.836 -23.384 -8.536 1.00 57.22 221 SER A CA 1
ATOM 1767 C C . SER A 1 221 ? -10.308 -24.800 -8.278 1.00 57.22 221 SER A C 1
ATOM 1769 O O . SER A 1 221 ? -9.862 -25.466 -9.212 1.00 57.22 221 SER A O 1
ATOM 1771 N N . SER A 1 222 ? -10.405 -25.292 -7.039 1.00 48.19 222 SER A N 1
ATOM 1772 C CA . SER A 1 222 ? -9.995 -26.662 -6.684 1.00 48.19 222 SER A CA 1
ATOM 1773 C C . SER A 1 222 ? -10.886 -27.733 -7.325 1.00 48.19 222 SER A C 1
ATOM 1775 O O . SER A 1 222 ? -10.382 -28.778 -7.735 1.00 48.19 222 SER A O 1
ATOM 1777 N N . ILE A 1 223 ? -12.183 -27.456 -7.505 1.00 43.25 223 ILE A N 1
ATOM 1778 C CA . ILE A 1 223 ? -13.109 -28.340 -8.234 1.00 43.25 223 ILE A CA 1
ATOM 1779 C C . ILE A 1 223 ? -12.749 -28.411 -9.728 1.00 43.25 223 ILE A C 1
ATOM 1781 O O . ILE A 1 223 ? -12.745 -29.500 -10.302 1.00 43.25 223 ILE A O 1
ATOM 1785 N N . ILE A 1 224 ? -12.391 -27.284 -10.353 1.00 45.31 224 ILE A N 1
ATOM 1786 C CA . ILE A 1 224 ? -12.000 -27.235 -11.774 1.00 45.31 224 ILE A CA 1
ATOM 1787 C C . ILE A 1 224 ? -10.661 -27.953 -12.006 1.00 45.31 224 ILE A C 1
ATOM 1789 O O . ILE A 1 224 ? -10.535 -28.717 -12.963 1.00 45.31 224 ILE A O 1
ATOM 1793 N N . GLN A 1 225 ? -9.678 -27.783 -11.114 1.00 44.19 225 GLN A N 1
ATOM 1794 C CA . GLN A 1 225 ? -8.405 -28.511 -11.198 1.00 44.19 225 GLN A CA 1
ATOM 1795 C C . GLN A 1 225 ? -8.601 -30.023 -10.997 1.00 44.19 225 GLN A C 1
ATOM 1797 O O . GLN A 1 225 ? -8.068 -30.811 -11.776 1.00 44.19 225 GLN A O 1
ATOM 1802 N N . ALA A 1 226 ? -9.431 -30.449 -10.037 1.00 41.66 226 ALA A N 1
ATOM 1803 C CA . ALA A 1 226 ? -9.740 -31.867 -9.827 1.00 41.66 226 ALA A CA 1
ATOM 1804 C C . ALA A 1 226 ? -10.444 -32.523 -11.034 1.00 41.66 226 ALA A C 1
ATOM 1806 O O . ALA A 1 226 ? -10.273 -33.718 -11.268 1.00 41.66 226 ALA A O 1
ATOM 1807 N N . GLN A 1 227 ? -11.198 -31.751 -11.824 1.00 42.41 227 GLN A N 1
ATOM 1808 C CA . GLN A 1 227 ? -11.832 -32.225 -13.059 1.00 42.41 227 GLN A CA 1
ATOM 1809 C C . GLN A 1 227 ? -10.884 -32.202 -14.272 1.00 42.41 227 GLN A C 1
ATOM 1811 O O . GLN A 1 227 ? -10.973 -33.087 -15.120 1.00 42.41 227 GLN A O 1
ATOM 1816 N N . GLY A 1 228 ? -9.943 -31.253 -14.345 1.00 39.78 228 GLY A N 1
ATOM 1817 C CA . GLY A 1 228 ? -8.964 -31.142 -15.438 1.00 39.78 228 GLY A CA 1
ATOM 1818 C C . GLY A 1 228 ? -7.831 -32.177 -15.393 1.00 39.78 228 GLY A C 1
ATOM 1819 O O . GLY A 1 228 ? -7.371 -32.633 -16.440 1.00 39.78 228 GLY A O 1
ATOM 1820 N N . TYR A 1 229 ? -7.430 -32.627 -14.197 1.00 38.94 229 TYR A N 1
ATOM 1821 C CA . TYR A 1 229 ? -6.421 -33.688 -14.033 1.00 38.94 229 TYR A CA 1
ATOM 1822 C C . TYR A 1 229 ? -6.896 -35.076 -14.499 1.00 38.94 229 TYR A C 1
ATOM 1824 O O . TYR A 1 229 ? -6.078 -35.980 -14.660 1.00 38.94 229 TYR A O 1
ATOM 1832 N N . ALA A 1 230 ? -8.195 -35.257 -14.755 1.00 43.44 230 ALA A N 1
ATOM 1833 C CA . ALA A 1 230 ? -8.738 -36.517 -15.253 1.00 43.44 230 ALA A CA 1
ATOM 1834 C C . ALA A 1 230 ? -8.645 -36.678 -16.785 1.00 43.44 230 ALA A C 1
ATOM 1836 O O . ALA A 1 230 ? -8.907 -37.777 -17.274 1.00 43.44 230 ALA A O 1
ATOM 1837 N N . SER A 1 231 ? -8.288 -35.637 -17.556 1.00 40.84 231 SER A N 1
ATOM 1838 C CA . SER A 1 231 ? -8.437 -35.681 -19.024 1.00 40.84 231 SER A CA 1
ATOM 1839 C C . SER A 1 231 ? -7.224 -35.324 -19.885 1.00 40.84 231 SER A C 1
ATOM 1841 O O . SER A 1 231 ? -7.275 -35.613 -21.077 1.00 40.84 231 SER A O 1
ATOM 1843 N N . THR A 1 232 ? -6.123 -34.773 -19.367 1.00 39.62 232 THR A N 1
ATOM 1844 C CA . THR A 1 232 ? -4.939 -34.498 -20.212 1.00 39.62 232 THR A CA 1
ATOM 1845 C C . THR A 1 232 ? -3.636 -34.646 -19.434 1.00 39.62 232 THR A C 1
ATOM 1847 O O . THR A 1 232 ? -3.273 -33.787 -18.636 1.00 39.62 232 THR A O 1
ATOM 1850 N N . GLY A 1 233 ? -2.919 -35.743 -19.691 1.00 38.81 233 GLY A N 1
ATOM 1851 C CA . GLY A 1 233 ? -1.578 -36.030 -19.176 1.00 38.81 233 GLY A CA 1
ATOM 1852 C C . GLY A 1 233 ? -0.470 -35.247 -19.883 1.00 38.81 233 GLY A C 1
ATOM 1853 O O . GLY A 1 233 ? 0.518 -35.839 -20.300 1.00 38.81 233 GLY A O 1
ATOM 1854 N N . GLU A 1 234 ? -0.626 -33.933 -20.014 1.00 38.31 234 GLU A N 1
ATOM 1855 C CA . GLU A 1 234 ? 0.447 -33.034 -20.437 1.00 38.31 234 GLU A CA 1
ATOM 1856 C C . GLU A 1 234 ? 0.526 -31.886 -19.432 1.00 38.31 234 GLU A C 1
ATOM 1858 O O . GLU A 1 234 ? -0.256 -30.937 -19.457 1.00 38.31 234 GLU A O 1
ATOM 1863 N N . ALA A 1 235 ? 1.466 -32.025 -18.497 1.00 38.41 235 ALA A N 1
ATOM 1864 C CA . ALA A 1 235 ? 1.879 -30.970 -17.589 1.00 38.41 235 ALA A CA 1
ATOM 1865 C C . ALA A 1 235 ? 2.554 -29.861 -18.407 1.00 38.41 235 ALA A C 1
ATOM 1867 O O . ALA A 1 235 ? 3.761 -29.873 -18.641 1.00 38.41 235 ALA A O 1
ATOM 1868 N N . GLY A 1 236 ? 1.743 -28.931 -18.901 1.00 31.95 236 GLY A N 1
ATOM 1869 C CA . GLY A 1 236 ? 2.216 -27.650 -19.390 1.00 31.95 236 GLY A CA 1
ATOM 1870 C C . GLY A 1 236 ? 2.525 -26.750 -18.202 1.00 31.95 236 GLY A C 1
ATOM 1871 O O . GLY A 1 236 ? 1.604 -26.291 -17.529 1.00 31.95 236 GLY A O 1
ATOM 1872 N N . ASP A 1 237 ? 3.814 -26.482 -17.987 1.00 35.06 237 ASP A N 1
ATOM 1873 C CA . ASP A 1 237 ? 4.356 -25.363 -17.209 1.00 35.06 237 ASP A CA 1
ATOM 1874 C C . ASP A 1 237 ? 3.810 -24.033 -17.757 1.00 35.06 237 ASP A C 1
ATOM 1876 O O . ASP A 1 237 ? 4.451 -23.323 -18.533 1.00 35.06 237 ASP A O 1
ATOM 1880 N N . CYS A 1 238 ? 2.562 -23.720 -17.427 1.00 27.42 238 CYS A N 1
ATOM 1881 C CA . CYS A 1 238 ? 1.849 -22.568 -17.950 1.00 27.42 238 CYS A CA 1
ATOM 1882 C C . CYS A 1 238 ? 1.330 -21.701 -16.799 1.00 27.42 238 CYS A C 1
ATOM 1884 O O . CYS A 1 238 ? 0.189 -21.812 -16.367 1.00 27.42 238 CYS A O 1
ATOM 1886 N N . TRP A 1 239 ? 2.175 -20.755 -16.384 1.00 28.64 239 TRP A N 1
ATOM 1887 C CA . TRP A 1 239 ? 1.754 -19.408 -15.974 1.00 28.64 239 TRP A CA 1
ATOM 1888 C C . TRP A 1 239 ? 0.978 -19.215 -14.654 1.00 28.64 239 TRP A C 1
ATOM 1890 O O . TRP A 1 239 ? 0.339 -18.172 -14.489 1.00 28.64 239 TRP A O 1
ATOM 1900 N N . GLU A 1 240 ? 1.127 -20.086 -13.648 1.00 28.88 240 GLU A N 1
ATOM 1901 C CA . GLU A 1 240 ? 0.766 -19.725 -12.253 1.00 28.88 240 GLU A CA 1
ATOM 1902 C C . GLU A 1 240 ? 1.658 -18.588 -11.668 1.00 28.88 240 GLU A C 1
ATOM 1904 O O . GLU A 1 240 ? 1.390 -18.059 -10.591 1.00 28.88 240 GLU A O 1
ATOM 1909 N N . GLU A 1 241 ? 2.659 -18.104 -12.419 1.00 34.94 241 GLU A N 1
ATOM 1910 C CA . GLU A 1 241 ? 3.566 -16.990 -12.077 1.00 34.94 241 GLU A CA 1
ATOM 1911 C C . GLU A 1 241 ? 2.949 -15.570 -12.098 1.00 34.94 241 GLU A C 1
ATOM 1913 O O . GLU A 1 241 ? 3.636 -14.594 -11.786 1.00 34.94 241 GLU A O 1
ATOM 1918 N N . ASN A 1 242 ? 1.671 -15.392 -12.454 1.00 35.81 242 ASN A N 1
ATOM 1919 C CA . ASN A 1 242 ? 1.084 -14.042 -12.561 1.00 35.81 242 ASN A CA 1
ATOM 1920 C C . ASN A 1 242 ? 0.524 -13.467 -11.247 1.00 35.81 242 ASN A C 1
ATOM 1922 O O . ASN A 1 242 ? 0.260 -12.258 -11.157 1.00 35.81 242 ASN A O 1
ATOM 1926 N N . THR A 1 243 ? 0.406 -14.280 -10.200 1.00 36.44 243 THR A N 1
ATOM 1927 C CA . THR A 1 243 ? 0.344 -13.775 -8.826 1.00 36.44 243 THR A CA 1
ATOM 1928 C C . THR A 1 243 ? 1.772 -13.540 -8.348 1.00 36.44 243 THR A C 1
ATOM 1930 O O . THR A 1 243 ? 2.567 -14.477 -8.374 1.00 36.44 243 THR A O 1
ATOM 1933 N N . PRO A 1 244 ? 2.146 -12.317 -7.916 1.00 37.16 244 PRO A N 1
ATOM 1934 C CA . PRO A 1 244 ? 3.454 -12.105 -7.310 1.00 37.16 244 PRO A CA 1
ATOM 1935 C C . PRO A 1 244 ? 3.675 -13.178 -6.231 1.00 37.16 244 PRO A C 1
ATOM 1937 O O . PRO A 1 244 ? 2.742 -13.397 -5.457 1.00 37.16 244 PRO A O 1
ATOM 1940 N N . PRO A 1 245 ? 4.871 -13.780 -6.097 1.00 38.22 245 PRO A N 1
ATOM 1941 C CA . PRO A 1 245 ? 5.170 -14.831 -5.107 1.00 38.22 245 PRO A CA 1
ATOM 1942 C C . PRO A 1 245 ? 5.038 -14.384 -3.631 1.00 38.22 245 PRO A C 1
ATOM 1944 O O . PRO A 1 245 ? 5.435 -15.092 -2.717 1.00 38.22 245 PRO A O 1
ATOM 1947 N N . TYR A 1 246 ? 4.476 -13.197 -3.397 1.00 40.16 246 TYR A N 1
ATOM 1948 C CA . TYR A 1 246 ? 4.208 -12.565 -2.108 1.00 40.16 246 TYR A CA 1
ATOM 1949 C C . TYR A 1 246 ? 2.712 -12.349 -1.846 1.00 40.16 246 TYR A C 1
ATOM 1951 O O . TYR A 1 246 ? 2.357 -11.682 -0.876 1.00 40.16 246 TYR A O 1
ATOM 1959 N N . PHE A 1 247 ? 1.831 -12.815 -2.735 1.00 46.62 247 PHE A N 1
ATOM 1960 C CA . PHE A 1 247 ? 0.395 -12.631 -2.587 1.00 46.62 247 PHE A CA 1
ATOM 1961 C C . PHE A 1 247 ? -0.281 -13.940 -2.197 1.00 46.62 247 PHE A C 1
ATOM 1963 O O . PHE A 1 247 ? -0.976 -14.553 -3.002 1.00 46.62 247 PHE A O 1
ATOM 1970 N N . ASP A 1 248 ? -0.090 -14.351 -0.945 1.00 54.78 248 ASP A N 1
ATOM 1971 C CA . ASP A 1 248 ? -1.080 -15.202 -0.301 1.00 54.78 248 ASP A CA 1
ATOM 1972 C C . ASP A 1 248 ? -2.155 -14.287 0.316 1.00 54.78 248 ASP A C 1
ATOM 1974 O O . ASP A 1 248 ? -1.848 -13.485 1.209 1.00 54.78 248 ASP A O 1
ATOM 1978 N N . PRO A 1 249 ? -3.421 -14.366 -0.141 1.00 52.50 249 PRO A N 1
ATOM 1979 C CA . PRO A 1 249 ? -4.548 -13.722 0.527 1.00 52.50 249 PRO A CA 1
ATOM 1980 C C . PRO A 1 249 ? -4.563 -13.955 2.045 1.00 52.50 249 PRO A C 1
ATOM 1982 O O . PRO A 1 249 ? -5.033 -13.087 2.779 1.00 52.50 249 PRO A O 1
ATOM 1985 N N . SER A 1 250 ? -4.014 -15.080 2.519 1.00 52.84 250 SER A N 1
ATOM 1986 C CA . SER A 1 250 ? -3.874 -15.397 3.944 1.00 52.84 250 SER A CA 1
ATOM 1987 C C . SER A 1 250 ? -2.922 -14.426 4.659 1.00 52.84 250 SER A C 1
ATOM 1989 O O . SER A 1 250 ? -3.318 -13.844 5.669 1.00 52.84 250 SER A O 1
ATOM 1991 N N . SER A 1 251 ? -1.727 -14.152 4.116 1.00 54.00 251 SER A N 1
ATOM 1992 C CA . SER A 1 251 ? -0.776 -13.195 4.712 1.00 54.00 251 SER A CA 1
ATOM 1993 C C . SER A 1 251 ? -1.305 -11.755 4.673 1.00 54.00 251 SER A C 1
ATOM 1995 O O . SER A 1 251 ? -1.121 -10.989 5.616 1.00 54.00 251 SER A O 1
ATOM 1997 N N . TYR A 1 252 ? -2.013 -11.370 3.604 1.00 55.06 252 TYR A N 1
ATOM 1998 C CA . TYR A 1 252 ? -2.618 -10.032 3.503 1.00 55.06 252 TYR A CA 1
ATOM 1999 C C . TYR A 1 252 ? -3.791 -9.859 4.478 1.00 55.06 252 TYR A C 1
ATOM 2001 O O . TYR A 1 252 ? -3.913 -8.820 5.130 1.00 55.06 252 TYR A O 1
ATOM 2009 N N . SER A 1 253 ? -4.623 -10.896 4.619 1.00 55.66 253 SER A N 1
ATOM 2010 C CA . SER A 1 253 ? -5.686 -10.961 5.624 1.00 55.66 253 SER A CA 1
ATOM 2011 C C . SER A 1 253 ? -5.120 -10.852 7.037 1.00 55.66 253 SER A C 1
ATOM 2013 O O . SER A 1 253 ? -5.698 -10.150 7.870 1.00 55.66 253 SER A O 1
ATOM 2015 N N . LEU A 1 254 ? -3.993 -11.517 7.313 1.00 56.38 254 LEU A N 1
ATOM 2016 C CA . LEU A 1 254 ? -3.312 -11.445 8.601 1.00 56.38 254 LEU A CA 1
ATOM 2017 C C . LEU A 1 254 ? -2.837 -10.019 8.882 1.00 56.38 254 LEU A C 1
ATOM 2019 O O . LEU A 1 254 ? -3.263 -9.448 9.879 1.00 56.38 254 LEU A O 1
ATOM 2023 N N . LEU A 1 255 ? -2.082 -9.394 7.974 1.00 58.00 255 LEU A N 1
ATOM 2024 C CA . LEU A 1 255 ? -1.602 -8.015 8.116 1.00 58.00 255 LEU A CA 1
ATOM 2025 C C . LEU A 1 255 ? -2.742 -7.010 8.350 1.00 58.00 255 LEU A C 1
ATOM 2027 O O . LEU A 1 255 ? -2.641 -6.126 9.208 1.00 58.00 255 LEU A O 1
ATOM 2031 N N . ILE A 1 256 ? -3.826 -7.124 7.579 1.00 57.94 256 ILE A N 1
ATOM 2032 C CA . ILE A 1 256 ? -5.022 -6.288 7.731 1.00 57.94 256 ILE A CA 1
ATOM 2033 C C . ILE A 1 256 ? -5.633 -6.505 9.122 1.00 57.94 256 ILE A C 1
ATOM 2035 O O . ILE A 1 256 ? -5.880 -5.534 9.844 1.00 57.94 256 ILE A O 1
ATOM 2039 N N . SER A 1 257 ? -5.784 -7.764 9.536 1.00 59.38 257 SER A N 1
ATOM 2040 C CA . SER A 1 257 ? -6.346 -8.118 10.841 1.00 59.38 257 SER A CA 1
ATOM 2041 C C . SER A 1 257 ? -5.449 -7.667 12.013 1.00 59.38 257 SER A C 1
ATOM 2043 O O . SER A 1 257 ? -5.933 -7.174 13.036 1.00 59.38 257 SER A O 1
ATOM 2045 N N . CYS A 1 258 ? -4.128 -7.765 11.866 1.00 58.84 258 CYS A N 1
ATOM 2046 C CA . CYS A 1 258 ? -3.126 -7.278 12.817 1.00 58.84 258 CYS A CA 1
ATOM 2047 C C . CYS A 1 258 ? -3.291 -5.783 13.067 1.00 58.84 258 CYS A C 1
ATOM 2049 O O . CYS A 1 258 ? -3.515 -5.328 14.192 1.00 58.84 258 CYS A O 1
ATOM 2051 N N . ASN A 1 259 ? -3.211 -5.013 11.988 1.00 57.91 259 ASN A N 1
ATOM 2052 C CA . ASN A 1 259 ? -3.202 -3.561 12.042 1.00 57.91 259 ASN A CA 1
ATOM 2053 C C . ASN A 1 259 ? -4.512 -2.993 12.583 1.00 57.91 259 ASN A C 1
ATOM 2055 O O . ASN A 1 259 ? -4.504 -2.092 13.430 1.00 57.91 259 ASN A O 1
ATOM 2059 N N . PHE A 1 260 ? -5.627 -3.573 12.150 1.00 60.56 260 PHE A N 1
ATOM 2060 C CA . PHE A 1 260 ? -6.948 -3.214 12.628 1.00 60.56 260 PHE A CA 1
ATOM 2061 C C . PHE A 1 260 ? -7.144 -3.557 14.112 1.00 60.56 260 PHE A C 1
ATOM 2063 O O . PHE A 1 260 ? -7.626 -2.724 14.882 1.00 60.56 260 PHE A O 1
ATOM 2070 N N . GLY A 1 261 ? -6.71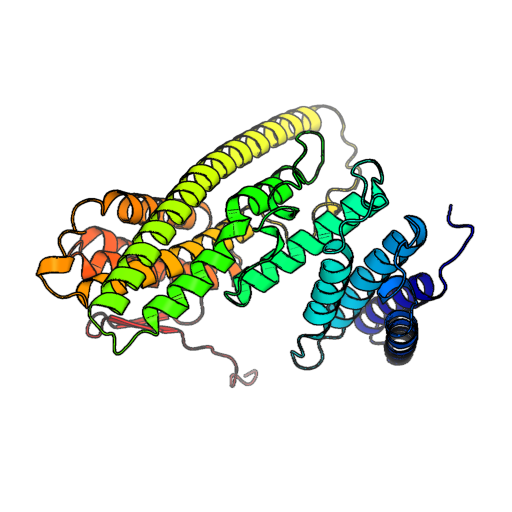3 -4.744 14.551 1.00 59.25 261 GLY A N 1
ATOM 2071 C CA . GLY A 1 261 ? -6.833 -5.169 15.948 1.00 59.25 261 GLY A CA 1
ATOM 2072 C C . GLY A 1 261 ? -6.064 -4.280 16.911 1.00 59.25 261 GLY A C 1
ATOM 2073 O O . GLY A 1 261 ? -6.604 -3.859 17.936 1.00 59.25 261 GLY A O 1
ATOM 2074 N N . CYS A 1 262 ? -4.836 -3.910 16.549 1.00 60.84 262 CYS A N 1
ATOM 2075 C CA . CYS A 1 262 ? -4.054 -2.960 17.331 1.00 60.84 262 CYS A CA 1
ATOM 2076 C C . CYS A 1 262 ? -4.739 -1.588 17.432 1.00 60.84 262 CYS A C 1
ATOM 2078 O O . CYS A 1 262 ? -4.724 -0.987 18.506 1.00 60.84 262 CYS A O 1
ATOM 2080 N N . ALA A 1 263 ? -5.348 -1.087 16.350 1.00 56.78 263 ALA A N 1
ATOM 2081 C CA . ALA A 1 263 ? -6.063 0.191 16.373 1.00 56.78 263 ALA A CA 1
ATOM 2082 C C . ALA A 1 263 ? -7.291 0.144 17.298 1.00 56.78 263 ALA A C 1
ATOM 2084 O O . ALA A 1 263 ? -7.441 1.005 18.165 1.00 56.78 263 ALA A O 1
ATOM 2085 N N . MET A 1 264 ? -8.112 -0.905 17.188 1.00 62.66 264 MET A N 1
ATOM 2086 C CA . MET A 1 264 ? -9.291 -1.104 18.040 1.00 62.66 264 MET A CA 1
ATOM 2087 C C . MET A 1 264 ? -8.934 -1.186 19.522 1.00 62.66 264 MET A C 1
ATOM 2089 O O . MET A 1 264 ? -9.597 -0.584 20.370 1.00 62.66 264 MET A O 1
ATOM 2093 N N . MET A 1 265 ? -7.857 -1.900 19.838 1.00 63.56 265 MET A N 1
ATOM 2094 C CA . MET A 1 265 ? -7.377 -2.043 21.206 1.00 63.56 265 MET A CA 1
ATOM 2095 C C . MET A 1 265 ? -6.861 -0.733 21.794 1.00 63.56 265 MET A C 1
ATOM 2097 O O . MET A 1 265 ? -7.124 -0.464 22.962 1.00 63.56 265 MET A O 1
ATOM 2101 N N . ARG A 1 266 ? -6.189 0.113 21.004 1.00 64.06 266 ARG A N 1
ATOM 2102 C CA . ARG A 1 266 ? -5.745 1.445 21.454 1.00 64.06 266 ARG A CA 1
ATOM 2103 C C . ARG A 1 266 ? -6.920 2.370 21.737 1.00 64.06 266 ARG A C 1
ATOM 2105 O O . ARG A 1 266 ? -7.010 2.913 22.834 1.00 64.06 266 ARG A O 1
ATOM 2112 N N . VAL A 1 267 ? -7.877 2.458 20.809 1.00 58.50 267 VAL A N 1
ATOM 2113 C CA . VAL A 1 267 ? -9.104 3.249 21.017 1.00 58.50 267 VAL A CA 1
ATOM 2114 C C . VAL A 1 267 ? -9.833 2.791 22.280 1.00 58.50 267 VAL A C 1
ATOM 2116 O O . VAL A 1 267 ? -10.339 3.611 23.042 1.00 58.50 267 VAL A O 1
ATOM 2119 N N . ARG A 1 268 ? -9.846 1.481 22.544 1.00 63.56 268 ARG A N 1
ATOM 2120 C CA . ARG A 1 268 ? -10.473 0.922 23.738 1.00 63.56 268 ARG A CA 1
ATOM 2121 C C . ARG A 1 268 ? -9.698 1.203 25.024 1.00 63.56 268 ARG A C 1
ATOM 2123 O O . ARG A 1 268 ? -10.319 1.573 26.014 1.00 63.56 268 ARG A O 1
ATOM 2130 N N . ASN A 1 269 ? -8.381 1.019 25.023 1.00 64.44 269 ASN A N 1
ATOM 2131 C CA . ASN A 1 269 ? -7.525 1.251 26.190 1.00 64.44 269 ASN A CA 1
ATOM 2132 C C . ASN A 1 269 ? -7.476 2.729 26.594 1.00 64.44 269 ASN A C 1
ATOM 2134 O O . ASN A 1 269 ? -7.207 3.028 27.751 1.00 64.44 269 ASN A O 1
ATOM 2138 N N . TRP A 1 270 ? -7.801 3.637 25.674 1.00 66.81 270 TRP A N 1
ATOM 2139 C CA . TRP A 1 270 ? -7.975 5.054 25.969 1.00 66.81 270 TRP A CA 1
ATOM 2140 C C . TRP A 1 270 ? -9.238 5.347 26.813 1.00 66.81 270 TRP A C 1
ATOM 2142 O O . TRP A 1 270 ? -9.226 6.223 27.676 1.00 66.81 270 TRP A O 1
ATOM 2152 N N . LEU A 1 271 ? -10.331 4.589 26.634 1.00 62.59 271 LEU A N 1
ATOM 2153 C CA . LEU A 1 271 ? -11.638 4.864 27.265 1.00 62.59 271 LEU A CA 1
ATOM 2154 C C . LEU A 1 271 ? -11.645 4.862 28.812 1.00 62.59 271 LEU A C 1
ATOM 2156 O O . LEU A 1 271 ? -12.317 5.721 29.387 1.00 62.59 271 LEU A O 1
ATOM 2160 N N . PRO A 1 272 ? -10.933 3.965 29.526 1.00 62.06 272 PRO A N 1
ATOM 2161 C CA . PRO A 1 272 ? -10.847 3.995 30.989 1.00 62.06 272 PRO A CA 1
ATOM 2162 C C . PRO A 1 272 ? -10.267 5.292 31.569 1.00 62.06 272 PRO A C 1
ATOM 2164 O O . PRO A 1 272 ? -10.538 5.610 32.728 1.00 62.06 272 PRO A O 1
ATOM 2167 N N . HIS A 1 273 ? -9.510 6.067 30.786 1.00 64.25 273 HIS A N 1
ATOM 2168 C CA . HIS A 1 273 ? -8.948 7.349 31.220 1.00 64.25 273 HIS A CA 1
ATOM 2169 C C . HIS A 1 273 ? -9.979 8.490 31.244 1.00 64.25 273 HIS A C 1
ATOM 2171 O O . HIS A 1 273 ? -9.680 9.586 31.714 1.00 64.25 273 HIS A O 1
ATOM 2177 N N . LEU A 1 274 ? -11.215 8.240 30.799 1.00 58.78 274 LEU A N 1
ATOM 2178 C CA . LEU A 1 274 ? -12.292 9.225 30.832 1.00 58.78 274 LEU A CA 1
ATOM 2179 C C . LEU A 1 274 ? -12.840 9.451 32.256 1.00 58.78 274 LEU A C 1
ATOM 2181 O O . LEU A 1 274 ? -12.973 8.492 33.026 1.00 58.78 274 LEU A O 1
ATOM 2185 N N . PRO A 1 275 ? -13.244 10.689 32.603 1.00 61.66 275 PRO A N 1
ATOM 2186 C CA . PRO A 1 275 ? -14.078 10.972 33.770 1.00 61.66 275 PRO A CA 1
ATOM 2187 C C . PRO A 1 275 ? -15.345 10.106 33.799 1.00 61.66 275 PRO A C 1
ATOM 2189 O O . PRO A 1 275 ? -15.942 9.841 32.757 1.00 61.66 275 PRO A O 1
ATOM 2192 N N . LEU A 1 276 ? -15.797 9.700 34.993 1.00 63.59 276 LEU A N 1
ATOM 2193 C CA . LEU A 1 276 ? -16.891 8.730 35.177 1.00 63.59 276 LEU A CA 1
ATOM 2194 C C . LEU A 1 276 ? -18.186 9.104 34.424 1.00 63.59 276 LEU A C 1
ATOM 2196 O O . LEU A 1 276 ? -18.835 8.243 33.841 1.00 63.59 276 LEU A O 1
ATOM 2200 N N . HIS A 1 277 ? -18.524 10.396 34.367 1.00 62.50 277 HIS A N 1
ATOM 2201 C CA . HIS A 1 277 ? -19.710 10.904 33.666 1.00 62.50 277 HIS A CA 1
ATOM 2202 C C . HIS A 1 277 ? -19.617 10.801 32.127 1.00 62.50 277 HIS A C 1
ATOM 2204 O O . HIS A 1 277 ? -20.636 10.888 31.447 1.00 62.50 277 HIS A O 1
ATOM 2210 N N . LEU A 1 278 ? -18.415 10.582 31.578 1.00 52.06 278 LEU A N 1
ATOM 2211 C CA . LEU A 1 278 ? -18.155 10.332 30.154 1.00 52.06 278 LEU A CA 1
ATOM 2212 C C . LEU A 1 278 ? -17.947 8.835 29.839 1.00 52.06 278 LEU A C 1
ATOM 2214 O O . LEU A 1 278 ? -17.880 8.470 28.666 1.00 52.06 278 LEU A O 1
ATOM 2218 N N . ARG A 1 279 ? -17.878 7.958 30.859 1.00 57.28 279 ARG A N 1
ATOM 2219 C CA . ARG A 1 279 ? -17.679 6.496 30.718 1.00 57.28 279 ARG A CA 1
ATOM 2220 C C . ARG A 1 279 ? -18.937 5.702 30.364 1.00 57.28 279 ARG A C 1
ATOM 2222 O O . ARG A 1 279 ? -18.833 4.506 30.115 1.00 57.28 279 ARG A O 1
ATOM 2229 N N . THR A 1 280 ? -20.106 6.334 30.247 1.00 53.91 280 THR A N 1
ATOM 2230 C CA . THR A 1 280 ? -21.378 5.686 29.839 1.00 53.91 280 THR A CA 1
ATOM 2231 C C . THR A 1 280 ? -21.344 5.038 28.441 1.00 53.91 280 THR A C 1
ATOM 2233 O O . THR A 1 280 ? -22.326 4.464 27.983 1.00 53.91 280 THR A O 1
ATOM 2236 N N . PHE A 1 281 ? -20.188 5.071 27.778 1.00 48.94 281 PHE A N 1
ATOM 2237 C CA . PHE A 1 281 ? -19.811 4.331 26.581 1.00 48.94 281 PHE A CA 1
ATOM 2238 C C . PHE A 1 281 ? -19.803 2.786 26.733 1.00 48.94 281 PHE A C 1
ATOM 2240 O O . PHE A 1 281 ? -19.696 2.077 25.735 1.00 48.94 281 PHE A O 1
ATOM 2247 N N . GLU A 1 282 ? -19.928 2.236 27.945 1.00 47.22 282 GLU A N 1
ATOM 2248 C CA . GLU A 1 282 ? -19.662 0.817 28.259 1.00 47.22 282 GLU A CA 1
ATOM 2249 C C . GLU A 1 282 ? -20.527 -0.266 27.569 1.00 47.22 282 GLU A C 1
ATOM 2251 O O . GLU A 1 282 ? -20.186 -1.445 27.657 1.00 47.22 282 GLU A O 1
ATOM 2256 N N . GLN A 1 283 ? -21.595 0.049 26.832 1.00 45.22 283 GLN A N 1
ATOM 2257 C CA . GLN A 1 283 ? -22.591 -0.978 26.470 1.00 45.22 283 GLN A CA 1
ATOM 2258 C C . GLN A 1 283 ? -22.474 -1.664 25.100 1.00 45.22 283 GLN A C 1
ATOM 2260 O O . GLN A 1 283 ? -23.265 -2.561 24.834 1.00 45.22 283 GLN A O 1
ATOM 2265 N N . ASN A 1 284 ? -21.487 -1.363 24.249 1.00 47.34 284 ASN A N 1
ATOM 2266 C CA . ASN A 1 284 ? -21.335 -2.090 22.971 1.00 47.34 284 ASN A CA 1
ATOM 2267 C C . ASN A 1 284 ? -19.931 -2.677 22.757 1.00 47.34 284 ASN A C 1
ATOM 2269 O O . ASN A 1 284 ? -19.265 -2.455 21.749 1.00 47.34 284 ASN A O 1
ATOM 2273 N N . CYS A 1 285 ? -19.489 -3.491 23.721 1.00 52.78 285 CYS A N 1
ATOM 2274 C CA . CYS A 1 285 ? -18.273 -4.308 23.603 1.00 52.78 285 CYS A CA 1
ATOM 2275 C C . CYS A 1 285 ? -18.380 -5.418 22.542 1.00 52.78 285 CYS A C 1
ATOM 2277 O O . CYS A 1 285 ? -17.349 -5.922 22.103 1.00 52.78 285 CYS A O 1
ATOM 2279 N N . ALA A 1 286 ? -19.596 -5.733 22.081 1.00 59.06 286 ALA A N 1
ATOM 2280 C CA . ALA A 1 286 ? -19.877 -6.816 21.143 1.00 59.06 286 ALA A CA 1
ATOM 2281 C C . ALA A 1 286 ? -19.074 -6.735 19.834 1.00 59.06 286 ALA A C 1
ATOM 2283 O O . ALA A 1 286 ? -18.809 -7.765 19.224 1.00 59.06 286 ALA A O 1
ATOM 2284 N N . THR A 1 287 ? -18.679 -5.539 19.392 1.00 50.81 287 THR A N 1
ATOM 2285 C CA . THR A 1 287 ? -17.838 -5.354 18.199 1.00 50.81 287 THR A CA 1
ATOM 2286 C C . THR A 1 287 ? -16.395 -5.786 18.437 1.00 50.81 287 THR A C 1
ATOM 2288 O O . THR A 1 287 ? -15.821 -6.493 17.616 1.00 50.81 287 THR A O 1
ATOM 2291 N N . VAL A 1 288 ? -15.808 -5.397 19.571 1.00 53.50 288 VAL A N 1
ATOM 2292 C CA . VAL A 1 288 ? -14.438 -5.798 19.923 1.00 53.50 288 VAL A CA 1
ATOM 2293 C C . VAL A 1 288 ? -14.399 -7.283 20.275 1.00 53.50 288 VAL A C 1
ATOM 2295 O O . VAL A 1 288 ? -13.450 -7.958 19.902 1.00 53.50 288 VAL A O 1
ATOM 2298 N N . ASP A 1 289 ? -15.452 -7.804 20.911 1.00 60.56 289 ASP A N 1
ATOM 2299 C CA . ASP A 1 289 ? -15.602 -9.235 21.190 1.00 60.56 289 ASP A CA 1
ATOM 2300 C C . ASP A 1 289 ? -15.734 -10.047 19.891 1.00 60.56 289 ASP A C 1
ATOM 2302 O O . ASP A 1 289 ? -14.998 -11.013 19.697 1.00 60.56 289 ASP A O 1
ATOM 2306 N N . ARG A 1 290 ? -16.597 -9.624 18.951 1.00 60.12 290 ARG A N 1
ATOM 2307 C CA . ARG A 1 290 ? -16.694 -10.234 17.609 1.00 60.12 290 ARG A CA 1
ATOM 2308 C C . ARG A 1 290 ? -15.362 -10.195 16.875 1.00 60.12 290 ARG A C 1
ATOM 2310 O O . ARG A 1 290 ? -14.967 -11.189 16.275 1.00 60.12 290 ARG A O 1
ATOM 2317 N N . TYR A 1 291 ? -14.644 -9.083 16.969 1.00 55.25 291 TYR A N 1
ATOM 2318 C CA . TYR A 1 291 ? -13.356 -8.941 16.316 1.00 55.25 291 TYR A CA 1
ATOM 2319 C C . TYR A 1 291 ? -12.270 -9.823 16.944 1.00 55.25 291 TYR A C 1
ATOM 2321 O O . TYR A 1 291 ? -11.533 -10.504 16.236 1.00 55.25 291 TYR A O 1
ATOM 2329 N N . ALA A 1 292 ? -12.210 -9.884 18.273 1.00 57.22 292 ALA A N 1
ATOM 2330 C CA . ALA A 1 292 ? -11.313 -10.778 18.991 1.00 57.22 292 ALA A CA 1
ATOM 2331 C C . ALA A 1 292 ? -11.593 -12.254 18.647 1.00 57.22 292 ALA A C 1
ATOM 2333 O O . ALA A 1 292 ? -10.663 -13.043 18.470 1.00 57.22 292 ALA A O 1
ATOM 2334 N N . LEU A 1 293 ? -12.868 -12.612 18.463 1.00 62.62 293 LEU A N 1
ATOM 2335 C CA . LEU A 1 293 ? -13.291 -13.922 17.962 1.00 62.62 293 LEU A CA 1
ATOM 2336 C C . LEU A 1 293 ? -12.920 -14.149 16.485 1.00 62.62 293 LEU A C 1
ATOM 2338 O O . LEU A 1 293 ? -12.576 -15.271 16.113 1.00 62.62 293 LEU A O 1
ATOM 2342 N N . SER A 1 294 ? -12.961 -13.111 15.648 1.00 54.94 294 SER A N 1
ATOM 2343 C CA . SER A 1 294 ? -12.550 -13.174 14.240 1.00 54.94 294 SER A CA 1
ATOM 2344 C C . SER A 1 294 ? -11.040 -13.387 14.104 1.00 54.94 294 SER A C 1
ATOM 2346 O O . SER A 1 294 ? -10.621 -14.313 13.412 1.00 54.94 294 SER A O 1
ATOM 2348 N N . ILE A 1 295 ? -10.217 -12.653 14.869 1.00 54.72 295 ILE A N 1
ATOM 2349 C CA . ILE A 1 295 ? -8.769 -12.914 14.962 1.00 54.72 295 ILE A CA 1
ATOM 2350 C C . ILE A 1 295 ? -8.525 -14.351 15.425 1.00 54.72 295 ILE A C 1
ATOM 2352 O O . ILE A 1 295 ? -7.736 -15.055 14.802 1.00 54.72 295 ILE A O 1
ATOM 2356 N N . ARG A 1 296 ? -9.219 -14.807 16.480 1.00 61.50 296 ARG A N 1
ATOM 2357 C CA . ARG A 1 296 ? -9.135 -16.194 16.965 1.00 61.50 296 ARG A CA 1
ATOM 2358 C C . ARG A 1 296 ? -9.357 -17.192 15.829 1.00 61.50 296 ARG A C 1
ATOM 2360 O O . ARG A 1 296 ? -8.537 -18.085 15.646 1.00 61.50 296 ARG A O 1
ATOM 2367 N N . ARG A 1 297 ? -10.429 -17.028 15.048 1.00 59.72 297 ARG A N 1
ATOM 2368 C CA . ARG A 1 297 ? -10.721 -17.896 13.895 1.00 59.72 297 ARG A CA 1
ATOM 2369 C C . ARG A 1 297 ? -9.597 -17.841 12.863 1.00 59.72 297 ARG A C 1
ATOM 2371 O O . ARG A 1 297 ? -9.102 -18.893 12.473 1.00 59.72 297 ARG A O 1
ATOM 2378 N N . SER A 1 298 ? -9.158 -16.643 12.482 1.00 53.06 298 SER A N 1
ATOM 2379 C CA . SER A 1 298 ? -8.096 -16.443 11.492 1.00 53.06 298 SER A CA 1
ATOM 2380 C C . SER A 1 298 ? -6.781 -17.100 11.911 1.00 53.06 298 SER A C 1
ATOM 2382 O O . SER A 1 298 ? -6.226 -17.868 11.129 1.00 53.06 298 SER A O 1
ATOM 2384 N N . VAL A 1 299 ? -6.337 -16.899 13.156 1.00 56.75 299 VAL A N 1
ATOM 2385 C CA . VAL A 1 299 ? -5.127 -17.526 13.718 1.00 56.75 299 VAL A CA 1
ATOM 2386 C C . VAL A 1 299 ? -5.245 -19.052 13.702 1.00 56.75 299 VAL A C 1
ATOM 2388 O O . VAL A 1 299 ? -4.324 -19.725 13.250 1.00 56.75 299 VAL A O 1
ATOM 2391 N N . THR A 1 300 ? -6.395 -19.613 14.095 1.00 57.81 300 THR A N 1
ATOM 2392 C CA . THR A 1 300 ? -6.590 -21.076 14.074 1.00 57.81 300 THR A CA 1
ATOM 2393 C C . THR A 1 300 ? -6.604 -21.679 12.668 1.00 57.81 300 THR A C 1
ATOM 2395 O O . THR A 1 300 ? -6.272 -22.849 12.508 1.00 57.81 300 THR A O 1
ATOM 2398 N N . THR A 1 301 ? -6.975 -20.906 11.643 1.00 52.62 301 THR A N 1
ATOM 2399 C CA . THR A 1 301 ? -7.067 -21.399 10.258 1.00 52.62 301 THR A CA 1
ATOM 2400 C C . THR A 1 301 ? -5.843 -21.104 9.393 1.00 52.62 301 THR A C 1
ATOM 2402 O O . THR A 1 301 ? -5.662 -21.783 8.387 1.00 52.62 301 THR A O 1
ATOM 2405 N N . ALA A 1 302 ? -5.032 -20.099 9.740 1.00 47.28 302 ALA A N 1
ATOM 2406 C CA . ALA A 1 302 ? -4.015 -19.523 8.851 1.00 47.28 302 ALA A CA 1
ATOM 2407 C C . ALA A 1 302 ? -2.573 -19.611 9.381 1.00 47.28 302 ALA A C 1
ATOM 2409 O O . ALA A 1 302 ? -1.685 -18.995 8.806 1.00 47.28 302 ALA A O 1
ATOM 2410 N N . LEU A 1 303 ? -2.310 -20.363 10.457 1.00 52.88 303 LEU A N 1
ATOM 2411 C CA . LEU A 1 303 ? -0.943 -20.653 10.910 1.00 52.88 303 LEU A CA 1
ATOM 2412 C C . LEU A 1 303 ? -0.249 -21.639 9.951 1.00 52.88 303 LEU A C 1
ATOM 2414 O O . LEU A 1 303 ? -0.104 -22.831 10.238 1.00 52.88 303 LEU A O 1
ATOM 2418 N N . THR A 1 304 ? 0.149 -21.134 8.787 1.00 52.19 304 THR A N 1
ATOM 2419 C CA . THR A 1 304 ? 1.052 -21.774 7.826 1.00 52.19 304 THR A CA 1
ATOM 2420 C C . THR A 1 304 ? 2.505 -21.688 8.301 1.00 52.19 304 THR A C 1
ATOM 2422 O O . THR A 1 304 ? 2.859 -20.893 9.169 1.00 52.19 304 THR A O 1
ATOM 2425 N N . ALA A 1 305 ? 3.370 -22.549 7.758 1.00 48.06 305 ALA A N 1
ATOM 2426 C CA . ALA A 1 305 ? 4.744 -22.753 8.223 1.00 48.06 305 ALA A CA 1
ATOM 2427 C C . ALA A 1 305 ? 5.738 -21.627 7.846 1.00 48.06 305 ALA A C 1
ATOM 2429 O O . ALA A 1 305 ? 6.925 -21.898 7.660 1.00 48.06 305 ALA A O 1
ATOM 2430 N N . SER A 1 306 ? 5.289 -20.375 7.695 1.00 50.31 306 SER A N 1
ATOM 2431 C CA . SER A 1 306 ? 6.187 -19.252 7.402 1.00 50.31 306 SER A CA 1
ATOM 2432 C C . SER A 1 306 ? 6.529 -18.456 8.667 1.00 50.31 306 SER A C 1
ATOM 2434 O O . SER A 1 306 ? 5.667 -18.091 9.467 1.00 50.31 306 SER A O 1
ATOM 2436 N N . ALA A 1 307 ? 7.818 -18.151 8.845 1.00 43.84 307 ALA A N 1
ATOM 2437 C CA . ALA A 1 307 ? 8.315 -17.392 9.995 1.00 43.84 307 ALA A CA 1
ATOM 2438 C C . ALA A 1 307 ? 7.782 -15.943 10.041 1.00 43.84 307 ALA A C 1
ATOM 2440 O O . ALA A 1 307 ? 7.690 -15.352 11.113 1.00 43.84 307 ALA A O 1
ATOM 2441 N N . PHE A 1 308 ? 7.418 -15.368 8.889 1.00 44.56 308 PHE A N 1
ATOM 2442 C CA . PHE A 1 308 ? 6.864 -14.014 8.800 1.00 44.56 308 PHE A CA 1
ATOM 2443 C C . PHE A 1 308 ? 5.417 -13.961 9.320 1.00 44.56 308 PHE A C 1
ATOM 2445 O O . PHE A 1 308 ? 5.079 -13.096 10.126 1.00 44.56 308 PHE A O 1
ATOM 2452 N N . GLU A 1 309 ? 4.584 -14.933 8.944 1.00 53.75 309 GLU A N 1
ATOM 2453 C CA . GLU A 1 309 ? 3.201 -15.041 9.433 1.00 53.75 309 GLU A CA 1
ATOM 2454 C C . GLU A 1 309 ? 3.153 -15.402 10.919 1.00 53.75 309 GLU A C 1
ATOM 2456 O O . GLU A 1 309 ? 2.311 -14.893 11.657 1.00 53.75 309 GLU A O 1
ATOM 2461 N N . ALA A 1 310 ? 4.102 -16.211 11.393 1.00 55.56 310 ALA A N 1
ATOM 2462 C CA . ALA A 1 310 ? 4.234 -16.515 12.812 1.00 55.56 310 ALA A CA 1
ATOM 2463 C C . ALA A 1 310 ? 4.573 -15.267 13.650 1.00 55.56 310 ALA A C 1
ATOM 2465 O O . ALA A 1 310 ? 4.003 -15.082 14.724 1.00 55.56 310 ALA A O 1
ATOM 2466 N N . GLN A 1 311 ? 5.438 -14.371 13.161 1.00 55.09 311 GLN A N 1
ATOM 2467 C CA . GLN A 1 311 ? 5.771 -13.115 13.853 1.00 55.09 311 GLN A CA 1
ATOM 2468 C C . GLN A 1 311 ? 4.570 -12.168 13.968 1.00 55.09 311 GLN A C 1
ATOM 2470 O O . GLN A 1 311 ? 4.345 -11.580 15.028 1.00 55.09 311 GLN A O 1
ATOM 2475 N N . GLU A 1 312 ? 3.772 -12.041 12.910 1.00 55.03 312 GLU A N 1
ATOM 2476 C CA . GLU A 1 312 ? 2.543 -11.242 12.939 1.00 55.03 312 GLU A CA 1
ATOM 2477 C C . GLU A 1 312 ? 1.466 -11.878 13.837 1.00 55.03 312 GLU A C 1
ATOM 2479 O O . GLU A 1 312 ? 0.825 -11.182 14.633 1.00 55.03 312 GLU A O 1
ATOM 2484 N N . ALA A 1 313 ? 1.324 -13.207 13.793 1.00 61.50 313 ALA A N 1
ATOM 2485 C CA . ALA A 1 313 ? 0.414 -13.952 14.659 1.00 61.50 313 ALA A CA 1
ATOM 2486 C C . ALA A 1 313 ? 0.774 -13.815 16.148 1.00 61.50 313 ALA A C 1
ATOM 2488 O O . ALA A 1 313 ? -0.122 -13.665 16.977 1.00 61.50 313 ALA A O 1
ATOM 2489 N N . LEU A 1 314 ? 2.063 -13.788 16.507 1.00 64.94 314 LEU A N 1
ATOM 2490 C CA . LEU A 1 314 ? 2.501 -13.565 17.891 1.00 64.94 314 LEU A CA 1
ATOM 2491 C C . LEU A 1 314 ? 1.982 -12.229 18.440 1.00 64.94 314 LEU A C 1
ATOM 2493 O O . LEU A 1 314 ? 1.386 -12.193 19.517 1.00 64.94 314 LEU A O 1
ATOM 2497 N N . VAL A 1 315 ? 2.140 -11.134 17.689 1.00 58.66 315 VAL A N 1
ATOM 2498 C CA . VAL A 1 315 ? 1.665 -9.798 18.100 1.00 58.66 315 VAL A CA 1
ATOM 2499 C C . VAL A 1 315 ? 0.148 -9.791 18.325 1.00 58.66 315 VAL A C 1
ATOM 2501 O O . VAL A 1 315 ? -0.338 -9.193 19.293 1.00 58.66 315 VAL A O 1
ATOM 2504 N N . LEU A 1 316 ? -0.604 -10.487 17.470 1.00 60.75 316 LEU A N 1
ATOM 2505 C CA . LEU A 1 316 ? -2.051 -10.654 17.606 1.00 60.75 316 LEU A CA 1
ATOM 2506 C C . LEU A 1 316 ? -2.433 -11.428 18.861 1.00 60.75 316 LEU A C 1
ATOM 2508 O O . LEU A 1 316 ? -3.284 -10.971 19.624 1.00 60.75 316 LEU A O 1
ATOM 2512 N N . ILE A 1 317 ? -1.802 -12.576 19.089 1.00 68.31 317 ILE A N 1
ATOM 2513 C CA . ILE A 1 317 ? -2.113 -13.438 20.226 1.00 68.31 317 ILE A CA 1
ATOM 2514 C C . ILE A 1 317 ? -1.781 -12.723 21.541 1.00 68.31 317 ILE A C 1
ATOM 2516 O O . ILE A 1 317 ? -2.576 -12.785 22.477 1.00 68.31 317 ILE A O 1
ATOM 2520 N N . PHE A 1 318 ? -0.698 -11.939 21.604 1.00 67.31 318 PHE A N 1
ATOM 2521 C CA . PHE A 1 318 ? -0.417 -11.088 22.768 1.00 67.31 318 PHE A CA 1
ATOM 2522 C C . PHE A 1 318 ? -1.462 -10.006 22.982 1.00 67.31 318 PHE A C 1
ATOM 2524 O O . PHE A 1 318 ? -1.887 -9.745 24.110 1.00 67.31 318 PHE A O 1
ATOM 2531 N N . THR A 1 319 ? -1.878 -9.362 21.899 1.00 59.31 319 THR A N 1
ATOM 2532 C CA . THR A 1 319 ? -2.886 -8.305 21.950 1.00 59.31 319 THR A CA 1
ATOM 2533 C C . THR A 1 319 ? -4.232 -8.865 22.427 1.00 59.31 319 THR A C 1
ATOM 2535 O O . THR A 1 319 ? -4.871 -8.259 23.289 1.00 59.31 319 THR A O 1
ATOM 2538 N N . LEU A 1 320 ? -4.621 -10.054 21.950 1.00 64.12 320 LEU A N 1
ATOM 2539 C CA . LEU A 1 320 ? -5.800 -10.794 22.408 1.00 64.12 320 LEU A CA 1
ATOM 2540 C C . LEU A 1 320 ? -5.675 -11.261 23.857 1.00 64.12 320 LEU A C 1
ATOM 2542 O O . LEU A 1 320 ? -6.625 -11.131 24.623 1.00 64.12 320 LEU A O 1
ATOM 2546 N N . TYR A 1 321 ? -4.511 -11.762 24.260 1.00 70.69 321 TYR A N 1
ATOM 2547 C CA . TYR A 1 321 ? -4.267 -12.164 25.640 1.00 70.69 321 TYR A CA 1
ATOM 2548 C C . TYR A 1 321 ? -4.484 -10.987 26.595 1.00 70.69 321 TYR A C 1
ATOM 2550 O O . TYR A 1 321 ? -5.271 -11.084 27.537 1.00 70.69 321 TYR A O 1
ATOM 2558 N N . ARG A 1 322 ? -3.858 -9.833 26.313 1.00 62.09 322 ARG A N 1
ATOM 2559 C CA . ARG A 1 322 ? -4.045 -8.612 27.114 1.00 62.09 322 ARG A CA 1
ATOM 2560 C C . ARG A 1 322 ? -5.501 -8.149 27.115 1.00 62.09 322 ARG A C 1
ATOM 2562 O O . ARG A 1 322 ? -5.977 -7.680 28.146 1.00 62.09 322 ARG A O 1
ATOM 2569 N N . TYR A 1 323 ? -6.199 -8.298 25.989 1.00 62.91 323 TYR A N 1
ATOM 2570 C CA . TYR A 1 323 ? -7.620 -7.984 25.873 1.00 62.91 323 TYR A CA 1
ATOM 2571 C C . TYR A 1 323 ? -8.486 -8.829 26.814 1.00 62.91 323 TYR A C 1
ATOM 2573 O O . TYR A 1 323 ? -9.177 -8.281 27.675 1.00 62.91 323 TYR A O 1
ATOM 2581 N N . TRP A 1 324 ? -8.422 -10.154 26.678 1.00 71.44 324 TRP A N 1
ATOM 2582 C CA . TRP A 1 324 ? -9.239 -11.080 27.459 1.00 71.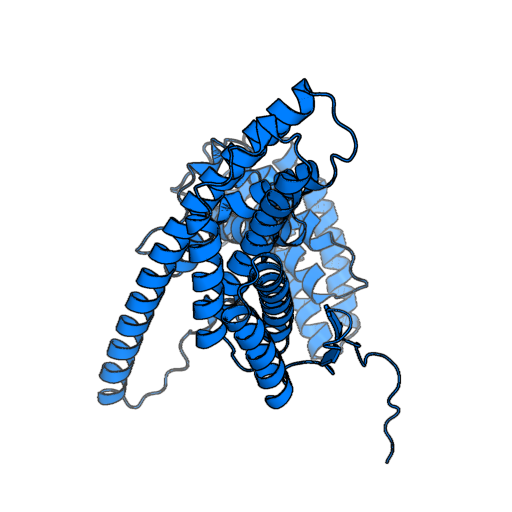44 324 TRP A CA 1
ATOM 2583 C C . TRP A 1 324 ? -8.877 -11.045 28.941 1.00 71.44 324 TRP A C 1
ATOM 2585 O O . TRP A 1 324 ? -9.764 -11.034 29.794 1.00 71.44 324 TRP A O 1
ATOM 2595 N N . LYS A 1 325 ? -7.587 -10.884 29.263 1.00 70.00 325 LYS A N 1
ATOM 2596 C CA . LYS A 1 325 ? -7.143 -10.726 30.649 1.00 70.00 325 LYS A CA 1
ATOM 2597 C C . LYS A 1 325 ? -7.651 -9.430 31.279 1.00 70.00 325 LYS A C 1
ATOM 2599 O O . LYS A 1 325 ? -8.142 -9.460 32.403 1.00 70.00 325 LYS A O 1
ATOM 2604 N N . GLY A 1 326 ? -7.619 -8.309 30.551 1.00 60.50 326 GLY A N 1
ATOM 2605 C CA . GLY A 1 326 ? -8.201 -7.040 31.008 1.00 60.50 326 GLY A CA 1
ATOM 2606 C C . GLY A 1 326 ? -9.723 -7.092 31.197 1.00 60.50 326 GLY A C 1
ATOM 2607 O O . GLY A 1 326 ? -10.279 -6.299 31.953 1.00 60.50 326 GLY A O 1
ATOM 2608 N N . LYS A 1 327 ? -10.394 -8.043 30.540 1.00 66.44 327 LYS A N 1
ATOM 2609 C CA . LYS A 1 327 ? -11.824 -8.340 30.690 1.00 66.44 327 LYS A CA 1
ATOM 2610 C C . LYS A 1 327 ? -12.157 -9.291 31.842 1.00 66.44 327 LYS A C 1
ATOM 2612 O O . LYS A 1 327 ? -13.336 -9.425 32.157 1.00 66.44 327 LYS A O 1
ATOM 2617 N N . GLY A 1 328 ? -11.162 -9.947 32.438 1.00 73.31 328 GLY A N 1
ATOM 2618 C CA . GLY A 1 328 ? -11.381 -11.052 33.374 1.00 73.31 328 GLY A CA 1
ATOM 2619 C C . GLY A 1 328 ? -11.905 -12.332 32.706 1.00 73.31 328 GLY A C 1
ATOM 2620 O O . GLY A 1 328 ? -12.449 -13.190 33.391 1.00 73.31 328 GLY A O 1
ATOM 2621 N N . ASP A 1 329 ? -11.771 -12.468 31.381 1.00 75.94 329 ASP A N 1
ATOM 2622 C CA . ASP A 1 329 ? -12.121 -13.689 30.647 1.00 75.94 329 ASP A CA 1
ATOM 2623 C C . ASP A 1 329 ? -10.909 -14.628 30.611 1.00 75.94 329 ASP A C 1
ATOM 2625 O O . ASP A 1 329 ? -10.118 -14.657 29.661 1.00 75.94 329 ASP A O 1
ATOM 2629 N N . ASP A 1 330 ? -10.738 -15.375 31.701 1.00 78.19 330 ASP A N 1
ATOM 2630 C CA . ASP A 1 330 ? -9.589 -16.262 31.879 1.00 78.19 330 ASP A CA 1
ATOM 2631 C C . ASP A 1 330 ? -9.563 -17.409 30.856 1.00 78.19 330 ASP A C 1
ATOM 2633 O O . ASP A 1 330 ? -8.483 -17.850 30.467 1.00 78.19 330 ASP A O 1
ATOM 2637 N N . HIS A 1 331 ? -10.720 -17.859 30.354 1.00 79.62 331 HIS A N 1
ATOM 2638 C CA . HIS A 1 331 ? -10.790 -18.935 29.362 1.00 79.62 331 HIS A CA 1
ATOM 2639 C C . HIS A 1 331 ? -10.178 -18.512 28.023 1.00 79.62 331 HIS A C 1
ATOM 2641 O O . HIS A 1 331 ? -9.323 -19.213 27.473 1.00 79.62 331 HIS A O 1
ATOM 2647 N N . ASN A 1 332 ? -10.587 -17.357 27.491 1.00 74.44 332 ASN A N 1
ATOM 2648 C CA . ASN A 1 332 ? -10.041 -16.865 26.228 1.00 74.44 332 ASN A CA 1
ATOM 2649 C C . ASN A 1 332 ? -8.586 -16.388 26.374 1.00 74.44 332 ASN A C 1
ATOM 2651 O O . ASN A 1 332 ? -7.800 -16.540 25.435 1.00 74.44 332 ASN A O 1
ATOM 2655 N N . ALA A 1 333 ? -8.195 -15.879 27.547 1.00 73.81 333 ALA A N 1
ATOM 2656 C CA . ALA A 1 333 ? -6.796 -15.579 27.843 1.00 73.81 333 ALA A CA 1
ATOM 2657 C C . ALA A 1 333 ? -5.928 -16.854 27.819 1.00 73.81 333 ALA A C 1
ATOM 2659 O O . ALA A 1 333 ? -4.881 -16.865 27.173 1.00 73.81 333 ALA A O 1
ATOM 2660 N N . LEU A 1 334 ? -6.388 -17.950 28.431 1.00 75.88 334 LEU A N 1
ATOM 2661 C CA . LEU A 1 334 ? -5.692 -19.242 28.411 1.00 75.88 334 LEU A CA 1
ATOM 2662 C C . LEU A 1 334 ? -5.596 -19.826 26.990 1.00 75.88 334 LEU A C 1
ATOM 2664 O O . LEU A 1 334 ? -4.551 -20.339 26.602 1.00 75.88 334 LEU A O 1
ATOM 2668 N N . CYS A 1 335 ? -6.647 -19.682 26.174 1.00 75.62 335 CYS A N 1
ATOM 2669 C CA . CYS A 1 335 ? -6.605 -20.080 24.761 1.00 75.62 335 CYS A CA 1
ATOM 2670 C C . CYS A 1 335 ? -5.483 -19.363 23.992 1.00 75.62 335 CYS A C 1
ATOM 2672 O O . CYS A 1 335 ? -4.823 -19.977 23.159 1.00 75.62 335 CYS A O 1
ATOM 2674 N N . CYS A 1 336 ? -5.244 -18.080 24.288 1.00 74.81 336 CYS A N 1
ATOM 2675 C CA . CYS A 1 336 ? -4.146 -17.332 23.678 1.00 74.81 336 CYS A CA 1
ATOM 2676 C C . CYS A 1 336 ? -2.782 -17.907 24.084 1.00 74.81 336 CYS A C 1
ATOM 2678 O O . CYS A 1 336 ? -1.914 -18.053 23.229 1.00 74.81 336 CYS A O 1
ATOM 2680 N N . ILE A 1 337 ? -2.602 -18.280 25.357 1.00 75.69 337 ILE A N 1
ATOM 2681 C CA . ILE A 1 337 ? -1.368 -18.925 25.838 1.00 75.69 337 ILE A CA 1
ATOM 2682 C C . ILE A 1 337 ? -1.121 -20.234 25.080 1.00 75.69 337 ILE A C 1
ATOM 2684 O O . ILE A 1 337 ? -0.037 -20.420 24.532 1.00 75.69 337 ILE A O 1
ATOM 2688 N N . HIS A 1 338 ? -2.140 -21.084 24.944 1.00 75.25 338 HIS A N 1
ATOM 2689 C CA . HIS A 1 338 ? -2.008 -22.338 24.200 1.00 75.25 338 HIS A CA 1
ATOM 2690 C C . HIS A 1 338 ? -1.624 -22.140 22.729 1.00 75.25 338 HIS A C 1
ATOM 2692 O O . HIS A 1 338 ? -0.829 -22.913 22.202 1.00 75.25 338 HIS A O 1
ATOM 2698 N N . TRP A 1 339 ? -2.113 -21.094 22.056 1.00 75.62 339 TRP A N 1
ATOM 2699 C CA . TRP A 1 339 ? -1.662 -20.801 20.690 1.00 75.62 339 TRP A CA 1
ATOM 2700 C C . TRP A 1 339 ? -0.199 -20.355 20.630 1.00 75.62 339 TRP A C 1
ATOM 2702 O O . TRP A 1 339 ? 0.501 -20.711 19.685 1.00 75.62 339 TRP A O 1
ATOM 2712 N N . LEU A 1 340 ? 0.290 -19.605 21.625 1.00 70.69 340 LEU A N 1
ATOM 2713 C CA . LEU A 1 340 ? 1.715 -19.256 21.711 1.00 70.69 340 LEU A CA 1
ATOM 2714 C C . LEU A 1 340 ? 2.579 -20.510 21.890 1.00 70.69 340 LEU A C 1
ATOM 2716 O O . LEU A 1 340 ? 3.614 -20.643 21.235 1.00 70.69 340 LEU A O 1
ATOM 2720 N N . GLU A 1 341 ? 2.142 -21.438 22.742 1.00 70.88 341 GLU A N 1
ATOM 2721 C CA . GLU A 1 341 ? 2.798 -22.734 22.945 1.00 70.88 341 GLU A CA 1
ATOM 2722 C C . GLU A 1 341 ? 2.778 -23.586 21.672 1.00 70.88 341 GLU A C 1
ATOM 2724 O O . GLU A 1 341 ? 3.785 -24.200 21.321 1.00 70.88 341 GLU A O 1
ATOM 2729 N N . GLU A 1 342 ? 1.668 -23.583 20.933 1.00 70.81 342 GLU A N 1
ATOM 2730 C CA . GLU A 1 342 ? 1.535 -24.301 19.668 1.00 70.81 342 GLU A CA 1
ATOM 2731 C C . GLU A 1 342 ? 2.491 -23.746 18.602 1.00 70.81 342 GLU A C 1
ATOM 2733 O O . GLU A 1 342 ? 3.221 -24.514 17.970 1.00 70.81 342 GLU A O 1
ATOM 2738 N N . ILE A 1 343 ? 2.571 -22.420 18.449 1.00 66.44 343 ILE A N 1
ATOM 2739 C CA . ILE A 1 343 ? 3.529 -21.761 17.546 1.00 66.44 343 ILE A CA 1
ATOM 2740 C C . ILE A 1 343 ? 4.971 -22.121 17.928 1.00 66.44 343 ILE A C 1
ATOM 2742 O O . ILE A 1 343 ? 5.777 -22.452 17.051 1.00 66.44 343 ILE A O 1
ATOM 2746 N N . LYS A 1 344 ? 5.286 -22.107 19.231 1.00 66.69 344 LYS A N 1
ATOM 2747 C CA . LYS A 1 344 ? 6.594 -22.514 19.763 1.00 66.69 344 LYS A CA 1
ATOM 2748 C C . LYS A 1 344 ? 6.901 -23.976 19.431 1.00 66.69 344 LYS A C 1
ATOM 2750 O O . LYS A 1 344 ? 7.983 -24.273 18.935 1.00 66.69 344 LYS A O 1
ATOM 2755 N N . SER A 1 345 ? 5.943 -24.882 19.636 1.00 69.50 345 SER A N 1
ATOM 2756 C CA . SER A 1 345 ? 6.105 -26.321 19.380 1.00 69.50 345 SER A CA 1
ATOM 2757 C C . SER A 1 345 ? 6.357 -26.657 17.906 1.00 69.50 345 SER A C 1
ATOM 2759 O O . SER A 1 345 ? 7.025 -27.643 17.603 1.00 69.50 345 SER A O 1
ATOM 2761 N N . ARG A 1 346 ? 5.871 -25.817 16.982 1.00 66.75 346 ARG A N 1
ATOM 2762 C CA . ARG A 1 346 ? 6.064 -25.976 15.533 1.00 66.75 346 ARG A CA 1
ATOM 2763 C C . ARG A 1 346 ? 7.396 -25.411 15.024 1.00 66.75 346 ARG A C 1
ATOM 2765 O O . ARG A 1 346 ? 7.652 -25.480 13.826 1.00 66.75 346 ARG A O 1
ATOM 2772 N N . GLY A 1 347 ? 8.229 -24.829 15.892 1.00 61.56 347 GLY A N 1
ATOM 2773 C CA . GLY A 1 347 ? 9.496 -24.200 15.497 1.00 61.56 347 GLY A CA 1
ATOM 2774 C C . GLY A 1 347 ? 9.318 -22.968 14.602 1.00 61.56 347 GLY A C 1
ATOM 2775 O O . GLY A 1 347 ? 10.257 -22.550 13.930 1.00 61.56 347 GLY A O 1
ATOM 2776 N N . LEU A 1 348 ? 8.109 -22.396 14.573 1.00 56.91 348 LEU A N 1
ATOM 2777 C CA . LEU A 1 348 ? 7.756 -21.256 13.721 1.00 56.91 348 LEU A CA 1
ATOM 2778 C C . LEU A 1 348 ? 8.074 -19.909 14.384 1.00 56.91 348 LEU A C 1
ATOM 2780 O O . LEU A 1 348 ? 7.981 -18.869 13.736 1.00 56.91 348 LEU A O 1
ATOM 2784 N N . ALA A 1 349 ? 8.483 -19.920 15.655 1.00 49.41 349 ALA A N 1
ATOM 2785 C CA . ALA A 1 349 ? 8.898 -18.741 16.399 1.00 49.41 349 ALA A CA 1
ATOM 2786 C C . ALA A 1 349 ? 10.237 -18.938 17.117 1.00 49.41 349 ALA A C 1
ATOM 2788 O O . ALA A 1 349 ? 10.569 -20.018 17.599 1.00 49.41 349 ALA A O 1
ATOM 2789 N N . VAL A 1 350 ? 10.959 -17.822 17.211 1.00 50.41 350 VAL A N 1
ATOM 2790 C CA . VAL A 1 350 ? 12.086 -17.572 18.116 1.00 50.41 350 VAL A CA 1
ATOM 2791 C C . VAL A 1 350 ? 11.644 -17.796 19.570 1.00 50.41 350 VAL A C 1
ATOM 2793 O O . VAL A 1 350 ? 10.490 -17.503 19.874 1.00 50.41 350 VAL A O 1
ATOM 2796 N N . ASP A 1 351 ? 12.537 -18.281 20.447 1.00 46.31 351 ASP A N 1
ATOM 2797 C CA . ASP A 1 351 ? 12.276 -18.578 21.868 1.00 46.31 351 ASP A CA 1
ATOM 2798 C C . ASP A 1 351 ? 11.295 -17.587 22.522 1.00 46.31 351 ASP A C 1
ATOM 2800 O O . ASP A 1 351 ? 11.624 -16.433 22.813 1.00 46.31 351 ASP A O 1
ATOM 2804 N N . VAL A 1 352 ? 10.060 -18.061 22.719 1.00 45.47 352 VAL A N 1
ATOM 2805 C CA . VAL A 1 352 ? 9.007 -17.370 23.462 1.00 45.47 352 VAL A CA 1
ATOM 2806 C C . VAL A 1 352 ? 9.117 -17.827 24.913 1.00 45.47 352 VAL A C 1
ATOM 2808 O O . VAL A 1 352 ? 8.854 -18.996 25.229 1.00 45.47 352 VAL A O 1
ATOM 2811 N N . GLU A 1 353 ? 9.533 -16.918 25.791 1.00 44.56 353 GLU A N 1
ATOM 2812 C CA . GLU A 1 353 ? 9.557 -17.136 27.236 1.00 44.56 353 GLU A CA 1
ATOM 2813 C C . GLU A 1 353 ? 8.305 -16.488 27.840 1.00 44.56 353 GLU A C 1
ATOM 2815 O O . GLU A 1 353 ? 8.172 -15.262 27.847 1.00 44.56 353 GLU A O 1
ATOM 2820 N N . VAL A 1 354 ? 7.345 -17.320 28.258 1.00 42.69 354 VAL A N 1
ATOM 2821 C CA . VAL A 1 354 ? 6.080 -16.880 28.858 1.00 42.69 354 VAL A CA 1
ATOM 2822 C C . VAL A 1 354 ? 6.251 -16.826 30.372 1.00 42.69 354 VAL A C 1
ATOM 2824 O O . VAL A 1 354 ? 6.306 -17.871 31.015 1.00 42.69 354 VAL A O 1
ATOM 2827 N N . ASP A 1 355 ? 6.335 -15.623 30.946 1.00 43.25 355 ASP A N 1
ATOM 2828 C CA . ASP A 1 355 ? 6.294 -15.445 32.400 1.00 43.25 355 ASP A CA 1
ATOM 2829 C C . ASP A 1 355 ? 4.864 -15.104 32.847 1.00 43.25 355 ASP A C 1
ATOM 2831 O O . ASP A 1 355 ? 4.387 -13.964 32.749 1.00 43.25 355 ASP A O 1
ATOM 2835 N N . GLU A 1 356 ? 4.172 -16.124 33.355 1.00 41.53 356 GLU A N 1
ATOM 2836 C CA . GLU A 1 356 ? 2.800 -16.035 33.861 1.00 41.53 356 GLU A CA 1
ATOM 2837 C C . GLU A 1 356 ? 2.650 -15.062 35.044 1.00 41.53 356 GLU A C 1
ATOM 2839 O O . GLU A 1 356 ? 1.552 -14.557 35.283 1.00 41.53 356 GLU A O 1
ATOM 2844 N N . ARG A 1 357 ? 3.733 -14.753 35.776 1.00 36.25 357 ARG A N 1
ATOM 2845 C CA . ARG A 1 357 ? 3.680 -13.926 36.998 1.00 36.25 357 ARG A CA 1
ATOM 2846 C C . ARG A 1 357 ? 3.714 -12.429 36.716 1.00 36.25 357 ARG A C 1
ATOM 2848 O O . ARG A 1 357 ? 3.254 -11.653 37.551 1.00 36.25 357 ARG A O 1
ATOM 2855 N N . TYR A 1 358 ? 4.216 -12.023 35.551 1.00 32.28 358 TYR A N 1
ATOM 2856 C CA . TYR A 1 358 ? 4.370 -10.611 35.180 1.00 32.28 358 TYR A CA 1
ATOM 2857 C C . TYR A 1 358 ? 3.570 -10.202 33.938 1.00 32.28 358 TYR A C 1
ATOM 2859 O O . TYR A 1 358 ? 3.665 -9.052 33.511 1.00 32.28 358 TYR A O 1
ATOM 2867 N N . ALA A 1 359 ? 2.773 -11.112 33.359 1.00 39.06 359 ALA A N 1
ATOM 2868 C CA . ALA A 1 359 ? 2.105 -10.903 32.068 1.00 39.06 359 ALA A CA 1
ATOM 2869 C C . ALA A 1 359 ? 3.084 -10.388 30.993 1.00 39.06 359 ALA A C 1
ATOM 2871 O O . ALA A 1 359 ? 2.739 -9.552 30.153 1.00 39.06 359 ALA A O 1
ATOM 2872 N N . MET A 1 360 ? 4.324 -10.870 31.059 1.00 34.03 360 MET A N 1
ATOM 2873 C CA . MET A 1 360 ? 5.431 -10.414 30.242 1.00 34.03 360 MET A CA 1
ATOM 2874 C C . MET A 1 360 ? 5.917 -11.610 29.443 1.00 34.03 360 MET A C 1
ATOM 2876 O O . MET A 1 360 ? 6.286 -12.641 30.000 1.00 34.03 360 MET A O 1
ATOM 2880 N N . VAL A 1 361 ? 5.853 -11.484 28.124 1.00 42.47 361 VAL A N 1
ATOM 2881 C CA . VAL A 1 361 ? 6.337 -12.515 27.219 1.00 42.47 361 VAL A CA 1
ATOM 2882 C C . VAL A 1 361 ? 7.453 -11.894 26.412 1.00 42.47 361 VAL A C 1
ATOM 2884 O O . VAL A 1 361 ? 7.240 -10.921 25.685 1.00 42.47 361 VAL A O 1
ATOM 2887 N N . THR A 1 362 ? 8.659 -12.410 26.611 1.00 39.22 362 THR A N 1
ATOM 2888 C CA . THR A 1 362 ? 9.867 -11.871 25.991 1.00 39.22 362 THR A CA 1
ATOM 2889 C C . THR A 1 362 ? 10.184 -12.729 24.776 1.00 39.22 362 THR A C 1
ATOM 2891 O O . THR A 1 362 ? 10.473 -13.914 24.913 1.00 39.22 362 THR A O 1
ATOM 2894 N N . ALA A 1 363 ? 10.105 -12.146 23.579 1.00 38.44 363 ALA A N 1
ATOM 2895 C CA . ALA A 1 363 ? 10.624 -12.764 22.362 1.00 38.44 363 ALA A CA 1
ATOM 2896 C C . ALA A 1 363 ? 12.072 -12.295 22.177 1.00 38.44 363 ALA A C 1
ATOM 2898 O O . ALA A 1 363 ? 12.316 -11.106 21.950 1.00 38.44 363 ALA A O 1
ATOM 2899 N N . ARG A 1 364 ? 13.047 -13.197 22.326 1.00 36.16 364 ARG A N 1
ATOM 2900 C CA . ARG A 1 364 ? 14.475 -12.846 22.266 1.00 36.16 364 ARG A CA 1
ATOM 2901 C C . ARG A 1 364 ? 15.076 -13.270 20.929 1.00 36.16 364 ARG A C 1
ATOM 2903 O O . ARG A 1 364 ? 15.362 -14.440 20.731 1.00 36.16 364 ARG A O 1
ATOM 2910 N N . PHE A 1 365 ? 15.285 -12.323 20.014 1.00 34.56 365 PHE A N 1
ATOM 2911 C CA . PHE A 1 365 ? 15.912 -12.576 18.710 1.00 34.56 365 PHE A CA 1
ATOM 2912 C C . PHE A 1 365 ? 17.325 -13.162 18.874 1.00 34.56 365 PHE A C 1
ATOM 2914 O O . PHE A 1 365 ? 18.245 -12.449 19.267 1.00 34.56 365 PHE A O 1
ATOM 2921 N N . MET A 1 366 ? 17.523 -14.443 18.541 1.00 31.81 366 MET A N 1
ATOM 2922 C CA . MET A 1 366 ? 18.867 -14.989 18.315 1.00 31.81 366 MET A CA 1
ATOM 2923 C C . MET A 1 366 ? 19.362 -14.526 16.947 1.00 31.81 366 MET A C 1
ATOM 2925 O O . MET A 1 366 ? 19.269 -15.225 15.943 1.00 31.81 366 MET A O 1
ATOM 2929 N N . GLY A 1 367 ? 19.851 -13.295 16.925 1.00 32.06 367 GLY A N 1
ATOM 2930 C CA . GLY A 1 367 ? 20.512 -12.679 15.789 1.00 32.06 367 GLY A CA 1
ATOM 2931 C C . GLY A 1 367 ? 21.754 -11.943 16.254 1.00 32.06 367 GLY A C 1
ATOM 2932 O O . GLY A 1 367 ? 21.847 -10.757 16.007 1.00 32.06 367 GLY A O 1
ATOM 2933 N N . GLU A 1 368 ? 22.628 -12.629 16.996 1.00 33.62 368 GLU A N 1
ATOM 2934 C CA . GLU A 1 368 ? 24.077 -12.400 17.095 1.00 33.62 368 GLU A CA 1
ATOM 2935 C C . GLU A 1 368 ? 24.648 -13.415 18.106 1.00 33.62 368 GLU A C 1
ATOM 2937 O O . GLU A 1 368 ? 24.222 -13.466 19.254 1.00 33.62 368 GLU A O 1
ATOM 2942 N N . HIS A 1 369 ? 25.600 -14.241 17.658 1.00 32.91 369 HIS A N 1
ATOM 2943 C CA . HIS A 1 369 ? 26.317 -15.287 18.411 1.00 32.91 369 HIS A CA 1
ATOM 2944 C C . HIS A 1 369 ? 25.656 -16.671 18.555 1.00 32.91 369 HIS A C 1
ATOM 2946 O O . HIS A 1 369 ? 25.371 -17.143 19.650 1.00 32.91 369 HIS A O 1
ATOM 2952 N N . GLN A 1 370 ? 25.649 -17.433 17.461 1.00 27.66 370 GLN A N 1
ATOM 2953 C CA . GLN A 1 370 ? 26.270 -18.759 17.534 1.00 27.66 370 GLN A CA 1
ATOM 2954 C C . GLN A 1 370 ? 27.368 -18.839 16.468 1.00 27.66 370 GLN A C 1
ATOM 2956 O O . GLN A 1 370 ? 27.058 -18.795 15.276 1.00 27.66 370 GLN A O 1
ATOM 2961 N N . PRO A 1 371 ? 28.660 -18.898 16.850 1.00 31.70 371 PRO A N 1
ATOM 2962 C CA . PRO A 1 371 ? 29.677 -19.323 15.908 1.00 31.70 371 PRO A CA 1
ATOM 2963 C C . PRO A 1 371 ? 29.376 -20.778 15.553 1.00 31.70 371 PRO A C 1
ATOM 2965 O O . PRO A 1 371 ? 29.037 -21.575 16.429 1.00 31.70 371 PRO A O 1
ATOM 2968 N N . PHE A 1 372 ? 29.503 -21.115 14.273 1.00 33.34 372 PHE A N 1
ATOM 2969 C CA . PHE A 1 372 ? 29.554 -22.500 13.827 1.00 33.34 372 PHE A CA 1
ATOM 2970 C C . PHE A 1 372 ? 30.511 -23.282 14.735 1.00 33.34 372 PHE A C 1
ATOM 2972 O O . PHE A 1 372 ? 31.712 -23.009 14.763 1.00 33.34 372 PHE A O 1
ATOM 2979 N N . ALA A 1 373 ? 29.971 -24.225 15.504 1.00 33.16 373 ALA A N 1
ATOM 2980 C CA . ALA A 1 373 ? 30.750 -25.135 16.324 1.00 33.16 373 ALA A CA 1
ATOM 2981 C C . ALA A 1 373 ? 30.612 -26.555 15.764 1.00 33.16 373 ALA A C 1
ATOM 2983 O O . ALA A 1 373 ? 29.662 -27.263 16.082 1.00 33.16 373 ALA A O 1
ATOM 2984 N N . LYS A 1 374 ? 31.653 -26.891 14.990 1.00 35.94 374 LYS A N 1
ATOM 2985 C CA . LYS A 1 374 ? 32.118 -28.175 14.434 1.00 35.94 374 LYS A CA 1
ATOM 2986 C C . LYS A 1 374 ? 31.333 -28.805 13.292 1.00 35.94 374 LYS A C 1
ATOM 2988 O O . LYS A 1 374 ? 30.300 -29.453 13.544 1.00 35.94 374 LYS A O 1
#

pLDDT: mean 70.23, std 18.63, range [27.42, 97.12]

Foldseek 3Di:
DCPPDPPLLVLLVQLLVLLVVCVVVVPVVSPVSNVVSLVVSVVCLVPDCLLVDLADALVRLLSSLSSLQSSLNSVVSVPPDPPCVSVVSLVVNVVSVPRPYCSCDPPPPSSLVSVLVSLLVQQVVLLVVLHQRCCVDPPNLVPQSADPPDPCNLVSLLCNLLVCLSVLSNLLVVLLPCPDDDPVRVVVSLVSLVVSLVSLLSSVVSLVVSVVVVVVVVVVVVVVVVVVVVPDPDPDPDDPPPPPPPDDVLLSSLSSLLSSLVSNLSSVVSLVVDDPVSNPVPDPCVSNVVSLVVLVVSLVVRPDLALVSLVSNLSSLLSSLCVCVVVVNVVSNVVSVVSVVVCVVSVSAADWDCDPVPSDTDRDDPPDDDDDDD

Sequence (374 aa):
MFHYRDQTLDRSLLALYAGFVGKRERDPRLAKISVECYIKSLHTLRNSDVWVKKRPSAAEINATLATVLVLSRVELMSGEDGSGGYVAHIRAGLQLLRRPHPSISRDNELTWMLAKRLRCLGFYNAARQRRSFFMAQSPFSEWCFSRPSEPDYLLQKAIDVAISIPTIMEEADALDASASMSEDDLRRCLRTAKRLLGQAFEVAENLEQWLLETREARLSSSIIQAQGYASTGEAGDCWEENTPPYFDPSSYSLLISCNFGCAMMRVRNWLPHLPLHLRTFEQNCATVDRYALSIRRSVTTALTASAFEAQEALVLIFTLYRYWKGKGDDHNALCCIHWLEEIKSRGLAVDVEVDERYAMVTARFMGEHQPFAK